Protein AF-A0ABD2YGN9-F1 (afdb_monomer_lite)

pLDDT: mean 70.33, std 17.03, range [35.5, 93.44]

Foldseek 3Di:
DDPVVVCCVQPVVVVVVVLVVPPCPVVLPQQDFADLLLLVLLLLLLLLLLLLLVLLLVLQVVCVVPVPADPVLVVVLVVLVVVLVVDDLVPLVVLSVSSSSNSNSCSNNVVVVLVVVLVVVCVVCCVPPPDDDVLNVVVCVVSVPDSVVVSVLSNLLSLLSVQLSVLSVPDRTLNSSLVSSLVSSLVVVCVVLVVVVPDPCSVVSSVVVNVVSVVSSSLSSVSSVVVVVVPRRSSVSSVVVVVVVVVVVVVSSVSSVVVVVVVVVVVVVD

Secondary structure (DSSP, 8-state):
--HHHHHIIIIIHHHHHHHHTTTHHHHHS--PBPPHHHHHHHHHHHHHHHHHHHHHHHHHHHHHHH---SHHHHHHHHHHHHHHHHS-TT-HHHHHHHHHHHHHHHHHHHHHHHHHHHHHHHHHHHHHH-TT-HHHHHHHHHHSS-HHHHHHHHHHHHHHHHHHHHHHHH-SBHHHHHHHHHHHHHHHHHHHHHTTTT-TTHHHHHHHHHHHHHHHHHHHHHHHHHHHTT---HHHHHHHHHHHHHHHHHHHHHHHHHHHHHHHHHHTT-

Structure (mmCIF, N/CA/C/O backbone):
data_AF-A0ABD2YGN9-F1
#
_entry.id   AF-A0ABD2YGN9-F1
#
loop_
_atom_site.group_PDB
_atom_site.id
_atom_site.type_symbol
_atom_site.label_atom_id
_atom_site.label_alt_id
_atom_site.label_comp_id
_atom_site.label_asym_id
_atom_site.label_entity_id
_atom_site.label_seq_id
_atom_site.pdbx_PDB_ins_code
_atom_site.Cartn_x
_atom_site.Cartn_y
_atom_site.Cartn_z
_atom_site.occupancy
_atom_site.B_iso_or_equiv
_atom_site.auth_seq_id
_atom_site.auth_comp_id
_atom_site.auth_asym_id
_atom_site.auth_atom_id
_atom_site.pdbx_PDB_model_num
ATOM 1 N N . MET A 1 1 ? 6.879 30.193 -15.228 1.00 47.31 1 MET A N 1
ATOM 2 C CA . MET A 1 1 ? 5.692 29.612 -14.555 1.00 47.31 1 MET A CA 1
ATOM 3 C C . MET A 1 1 ? 6.209 28.684 -13.462 1.00 47.31 1 MET A C 1
ATOM 5 O O . MET A 1 1 ? 6.981 27.797 -13.795 1.00 47.31 1 MET A O 1
ATOM 9 N N . SER A 1 2 ? 5.949 28.952 -12.175 1.00 42.47 2 SER A N 1
ATOM 10 C CA . SER A 1 2 ? 6.637 28.222 -11.094 1.00 42.47 2 SER A CA 1
ATOM 11 C C . SER A 1 2 ? 6.280 26.732 -11.123 1.00 42.47 2 SER A C 1
ATOM 13 O O . SER A 1 2 ? 5.112 26.373 -11.280 1.00 42.47 2 SER A O 1
ATOM 15 N N . LEU A 1 3 ? 7.289 25.867 -10.973 1.00 37.06 3 LEU A N 1
ATOM 16 C CA . LEU A 1 3 ? 7.159 24.402 -10.954 1.00 37.06 3 LEU A CA 1
ATOM 17 C C . LEU A 1 3 ? 6.058 23.944 -9.975 1.00 37.06 3 LEU A C 1
ATOM 19 O O . LEU A 1 3 ? 5.298 23.027 -10.266 1.00 37.06 3 LEU A O 1
ATOM 23 N N . VAL A 1 4 ? 5.903 24.675 -8.866 1.00 39.38 4 VAL A N 1
ATOM 24 C CA . VAL A 1 4 ? 4.856 24.506 -7.846 1.00 39.38 4 VAL A CA 1
ATOM 25 C C . VAL A 1 4 ? 3.450 24.781 -8.400 1.00 39.38 4 VAL A C 1
ATOM 27 O O . VAL A 1 4 ? 2.531 23.996 -8.182 1.00 39.38 4 VAL A O 1
ATOM 30 N N . GLY A 1 5 ? 3.269 25.854 -9.177 1.00 39.31 5 GLY A N 1
ATOM 31 C CA . GLY A 1 5 ? 1.989 26.185 -9.815 1.00 39.31 5 GLY A CA 1
ATOM 32 C C . GLY A 1 5 ? 1.611 25.242 -10.964 1.00 39.31 5 GLY A C 1
ATOM 33 O O . GLY A 1 5 ? 0.425 25.105 -11.282 1.00 39.31 5 GLY A O 1
ATOM 34 N N . PHE A 1 6 ? 2.605 24.585 -11.566 1.00 44.16 6 PHE A N 1
ATOM 35 C CA . PHE A 1 6 ? 2.418 23.527 -12.556 1.00 44.16 6 PHE A CA 1
ATOM 36 C C . PHE A 1 6 ? 2.032 22.204 -11.877 1.00 44.16 6 PHE A C 1
ATOM 38 O O . PHE A 1 6 ? 0.978 21.660 -12.195 1.00 44.16 6 PHE A O 1
ATOM 45 N N . LEU A 1 7 ? 2.778 21.762 -10.855 1.00 35.50 7 LEU A N 1
ATOM 46 C CA . LEU A 1 7 ? 2.462 20.589 -10.019 1.00 35.50 7 LEU A CA 1
ATOM 47 C C . LEU A 1 7 ? 1.052 20.668 -9.404 1.00 35.50 7 LEU A C 1
ATOM 49 O O . LEU A 1 7 ? 0.287 19.704 -9.479 1.00 35.50 7 LEU A O 1
ATOM 53 N N . HIS A 1 8 ? 0.661 21.840 -8.892 1.00 38.66 8 HIS A N 1
ATOM 54 C CA . HIS A 1 8 ? -0.668 22.066 -8.318 1.00 38.66 8 HIS A CA 1
ATOM 55 C C . HIS A 1 8 ? -1.803 21.904 -9.350 1.00 38.66 8 HIS A C 1
ATOM 57 O O . HIS A 1 8 ? -2.841 21.303 -9.080 1.00 38.66 8 HIS A O 1
ATOM 63 N N . ARG A 1 9 ? -1.633 22.386 -10.584 1.00 40.44 9 ARG A N 1
ATOM 64 C CA . ARG A 1 9 ? -2.670 22.232 -11.626 1.00 40.44 9 ARG A CA 1
ATOM 65 C C . ARG A 1 9 ? -2.664 20.846 -12.272 1.00 40.44 9 ARG A C 1
ATOM 67 O O . ARG A 1 9 ? -3.719 20.367 -12.705 1.00 40.44 9 ARG A O 1
ATOM 74 N N . LEU A 1 10 ? -1.498 20.203 -12.336 1.00 46.28 10 LEU A N 1
ATOM 75 C CA . LEU A 1 10 ? -1.312 18.937 -13.037 1.00 46.28 10 LEU A CA 1
ATOM 76 C C . LEU A 1 10 ? -1.824 17.741 -12.228 1.00 46.28 10 LEU A C 1
ATOM 78 O O . LEU A 1 10 ? -2.513 16.899 -12.802 1.00 46.28 10 LEU A O 1
ATOM 82 N N . LEU A 1 11 ? -1.541 17.706 -10.922 1.00 42.19 11 LEU A N 1
ATOM 83 C CA . LEU A 1 11 ? -1.822 16.554 -10.057 1.00 42.19 11 LEU A CA 1
ATOM 84 C C . LEU A 1 11 ? -2.977 16.809 -9.085 1.00 42.19 11 LEU A C 1
ATOM 86 O O . LEU A 1 11 ? -3.865 15.970 -8.959 1.00 42.19 11 LEU A O 1
ATOM 90 N N . ILE A 1 12 ? -3.030 17.995 -8.471 1.00 43.22 12 ILE A N 1
ATOM 91 C CA . ILE A 1 12 ? -4.004 18.283 -7.411 1.00 43.22 12 ILE A CA 1
ATOM 92 C C . ILE A 1 12 ? -5.406 18.526 -7.994 1.00 43.22 12 ILE A C 1
ATOM 94 O O . ILE A 1 12 ? -6.366 17.955 -7.508 1.00 43.22 12 ILE A O 1
ATOM 98 N N . ALA A 1 13 ? -5.571 19.272 -9.091 1.00 38.41 13 ALA A N 1
ATOM 99 C CA . ALA A 1 13 ? -6.903 19.578 -9.646 1.00 38.41 13 ALA A CA 1
ATOM 100 C C . ALA A 1 13 ? -7.746 18.373 -10.158 1.00 38.41 13 ALA A C 1
ATOM 102 O O . ALA A 1 13 ? -8.955 18.358 -9.910 1.00 38.41 13 ALA A O 1
ATOM 103 N N . PRO A 1 14 ? -7.195 17.382 -10.893 1.00 38.97 14 PRO A N 1
ATOM 104 C CA . PRO A 1 14 ? -7.948 16.193 -11.297 1.00 38.97 14 PRO A CA 1
ATOM 105 C C . PRO A 1 14 ? -8.140 15.205 -10.140 1.00 38.97 14 PRO A C 1
ATOM 107 O O . PRO A 1 14 ? -9.225 14.639 -10.041 1.00 38.97 14 PRO A O 1
ATOM 110 N N . ALA A 1 15 ? -7.157 15.071 -9.237 1.00 39.75 15 ALA A N 1
ATOM 111 C CA . ALA A 1 15 ? -7.323 14.324 -7.991 1.00 39.75 15 ALA A CA 1
ATOM 112 C C . ALA A 1 15 ? -8.452 14.935 -7.150 1.00 39.75 15 ALA A C 1
ATOM 114 O O . ALA A 1 15 ? -9.369 14.220 -6.779 1.00 39.75 15 ALA A O 1
ATOM 115 N N . ILE A 1 16 ? -8.479 16.265 -6.997 1.00 42.66 16 ILE A N 1
ATOM 116 C CA . ILE A 1 16 ? -9.565 17.027 -6.368 1.00 42.66 16 ILE A CA 1
ATOM 117 C C . ILE A 1 16 ? -10.901 16.824 -7.092 1.00 42.66 16 ILE A C 1
ATOM 119 O O . ILE A 1 16 ? -11.919 16.771 -6.425 1.00 42.66 16 ILE A O 1
ATOM 123 N N . ARG A 1 17 ? -10.966 16.736 -8.430 1.00 43.25 17 ARG A N 1
ATOM 124 C CA . ARG A 1 17 ? -12.242 16.493 -9.144 1.00 43.25 17 ARG A CA 1
ATOM 125 C C . ARG A 1 17 ? -12.760 15.066 -8.979 1.00 43.25 17 ARG A C 1
ATOM 127 O O . ARG A 1 17 ? -13.970 14.899 -8.892 1.00 43.25 17 ARG A O 1
ATOM 134 N N . TYR A 1 18 ? -11.871 14.077 -8.940 1.00 44.03 18 TYR A N 1
ATOM 135 C CA . TYR A 1 18 ? -12.227 12.692 -8.626 1.00 44.03 18 TYR A CA 1
ATOM 136 C C . TYR A 1 18 ? -12.676 12.576 -7.157 1.00 44.03 18 TYR A C 1
ATOM 138 O O . TYR A 1 18 ? -13.722 12.003 -6.880 1.00 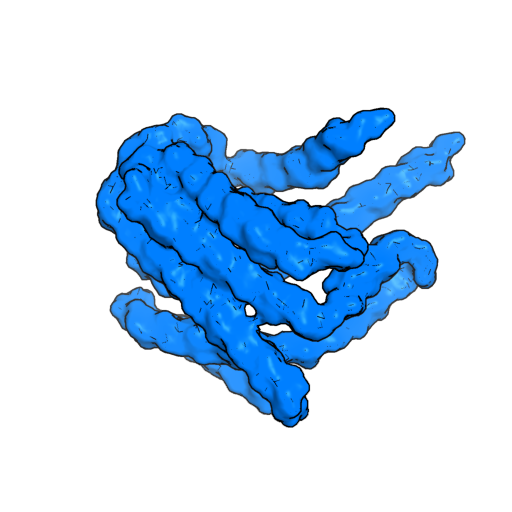44.03 18 TYR A O 1
ATOM 146 N N . PHE A 1 19 ? -11.973 13.256 -6.244 1.00 43.88 19 PHE A N 1
ATOM 147 C CA . PHE A 1 19 ? -12.353 13.422 -4.836 1.00 43.88 19 PHE A CA 1
ATOM 148 C C . PHE A 1 19 ? -13.658 14.197 -4.625 1.00 43.88 19 PHE A C 1
ATOM 150 O O . PHE A 1 19 ? -14.384 13.894 -3.697 1.00 43.88 19 PHE A O 1
ATOM 157 N N . ARG A 1 20 ? -13.969 15.201 -5.456 1.00 42.66 20 ARG A N 1
ATOM 158 C CA . ARG A 1 20 ? -15.150 16.080 -5.319 1.00 42.66 20 ARG A CA 1
ATOM 159 C C . ARG A 1 20 ? -16.462 15.387 -5.671 1.00 42.66 20 ARG A C 1
ATOM 161 O O . ARG A 1 20 ? -17.514 15.854 -5.258 1.00 42.66 20 ARG A O 1
ATOM 168 N N . HIS A 1 21 ? -16.410 14.324 -6.471 1.00 46.75 21 HIS A N 1
ATOM 169 C CA . HIS A 1 21 ? -17.590 13.507 -6.760 1.00 46.75 21 HIS A CA 1
ATOM 170 C C . HIS A 1 21 ? -17.880 12.500 -5.635 1.00 46.75 21 HIS A C 1
ATOM 172 O O . HIS A 1 21 ? -18.975 11.943 -5.565 1.00 46.75 21 HIS A O 1
ATOM 178 N N . LEU A 1 22 ? -16.907 12.287 -4.751 1.00 48.44 22 LEU A N 1
ATOM 179 C CA . LEU A 1 22 ? -17.099 11.634 -3.478 1.00 48.44 22 LEU A CA 1
ATOM 180 C C . LEU A 1 22 ? -17.415 12.693 -2.413 1.00 48.44 22 LEU A C 1
ATOM 182 O O . LEU A 1 22 ? -16.883 13.799 -2.428 1.00 48.44 22 LEU A O 1
ATOM 186 N N . SER A 1 23 ? -18.301 12.353 -1.488 1.00 50.69 23 SER A N 1
ATOM 187 C CA . SER A 1 23 ? -18.785 13.186 -0.381 1.00 50.69 23 SER A CA 1
ATOM 188 C C . SER A 1 23 ? -17.702 13.496 0.678 1.00 50.69 23 SER A C 1
ATOM 190 O O . SER A 1 23 ? -17.982 13.500 1.868 1.00 50.69 23 SER A O 1
ATOM 192 N N . ILE A 1 24 ? -16.445 13.718 0.278 1.00 51.66 24 ILE A N 1
ATOM 193 C CA . ILE A 1 24 ? -15.297 13.774 1.190 1.00 51.66 24 ILE A CA 1
ATOM 194 C C . ILE A 1 24 ? -15.073 15.186 1.756 1.00 51.66 24 ILE A C 1
ATOM 196 O O . ILE A 1 24 ? -14.443 15.309 2.791 1.00 51.66 24 ILE A O 1
ATOM 200 N N . TYR A 1 25 ? -15.565 16.276 1.150 1.00 48.31 25 TYR A N 1
ATOM 201 C CA . TYR A 1 25 ? -15.293 17.624 1.693 1.00 48.31 25 TYR A CA 1
ATOM 202 C C . TYR A 1 25 ? -15.853 17.824 3.108 1.00 48.31 25 TYR A C 1
ATOM 204 O O . TYR A 1 25 ? -15.119 18.313 3.963 1.00 48.31 25 TYR A O 1
ATOM 212 N N . ASP A 1 26 ? -17.086 17.382 3.361 1.00 54.62 26 ASP A N 1
ATOM 213 C CA . ASP A 1 26 ? -17.701 17.471 4.690 1.00 54.62 26 ASP A CA 1
ATOM 214 C C . ASP A 1 26 ? -17.048 16.489 5.685 1.00 54.62 26 ASP A C 1
ATOM 216 O O . ASP A 1 26 ? -16.903 16.812 6.861 1.00 54.62 26 ASP A O 1
ATOM 220 N N . GLU A 1 27 ? -16.549 15.340 5.208 1.00 52.00 27 GLU A N 1
ATOM 221 C CA . GLU A 1 27 ? -15.818 14.336 6.004 1.00 52.00 27 GLU A CA 1
ATOM 222 C C . GLU A 1 27 ? -14.344 14.686 6.276 1.00 52.00 27 GLU A C 1
ATOM 224 O O . GLU A 1 27 ? -13.802 14.305 7.311 1.00 52.00 27 GLU A O 1
ATOM 229 N N . LEU A 1 28 ? -13.680 15.423 5.378 1.00 50.41 28 LEU A N 1
ATOM 230 C CA . LEU A 1 28 ? -12.323 15.969 5.546 1.00 50.41 28 LEU A CA 1
ATOM 231 C C . LEU A 1 28 ? -12.292 17.030 6.641 1.00 50.41 28 LEU A C 1
ATOM 233 O O . LEU A 1 28 ? -11.274 17.180 7.314 1.00 50.41 28 LEU A O 1
ATOM 237 N N . THR A 1 29 ? -13.391 17.767 6.796 1.00 54.59 29 THR A N 1
ATOM 238 C CA . THR A 1 29 ? -13.585 18.752 7.865 1.00 54.59 29 THR A CA 1
ATOM 239 C C . THR A 1 29 ? -14.270 18.169 9.098 1.00 54.59 29 THR A C 1
ATOM 241 O O . THR A 1 29 ? -14.433 18.878 10.091 1.00 54.59 29 THR A O 1
ATOM 244 N N . ASP A 1 30 ? -14.660 16.892 9.062 1.00 62.06 30 ASP A N 1
ATOM 245 C CA . ASP A 1 30 ? -15.235 16.199 10.208 1.00 62.06 30 ASP A CA 1
ATOM 246 C C . ASP A 1 30 ? -14.115 15.700 11.128 1.00 62.06 30 ASP A C 1
ATOM 248 O O . ASP A 1 30 ? -13.592 14.588 11.012 1.00 62.06 30 ASP A O 1
ATOM 252 N N . PHE A 1 31 ? -13.745 16.564 12.069 1.00 66.38 31 PHE A N 1
ATOM 253 C CA . PHE A 1 31 ? -12.793 16.261 13.134 1.00 66.38 31 PHE A CA 1
ATOM 254 C C . PHE A 1 31 ? -13.427 15.483 14.295 1.00 66.38 31 PHE A C 1
ATOM 256 O O . PHE A 1 31 ? -12.831 15.411 15.368 1.00 66.38 31 PHE A O 1
ATOM 263 N N . SER A 1 32 ? -14.622 14.904 14.117 1.00 74.69 32 SER A N 1
ATOM 264 C CA . SER A 1 32 ? -15.275 14.159 15.191 1.00 74.69 32 SER A CA 1
ATOM 265 C C . SER A 1 32 ? -14.390 13.026 15.725 1.00 74.69 32 SER A C 1
ATOM 267 O O . SER A 1 32 ? -13.663 12.373 14.971 1.00 74.69 32 SER A O 1
ATOM 269 N N . PRO A 1 33 ? -14.439 12.747 17.032 1.00 75.25 33 PRO A N 1
ATOM 270 C CA . PRO A 1 33 ? -13.738 11.597 17.579 1.00 75.25 33 PRO A CA 1
ATOM 271 C C . PRO A 1 33 ? -14.247 10.307 16.915 1.00 75.25 33 PRO A C 1
ATOM 273 O O . PRO A 1 33 ? -15.451 10.099 16.732 1.00 75.25 33 PRO A O 1
ATOM 276 N N . LEU A 1 34 ? -13.322 9.436 16.511 1.00 80.06 34 LEU A N 1
ATOM 277 C CA . LEU A 1 34 ? -13.642 8.096 16.035 1.00 80.06 34 LEU A CA 1
ATOM 278 C C . LEU A 1 34 ? -13.957 7.195 17.222 1.00 80.06 34 LEU A C 1
ATOM 280 O O . LEU A 1 34 ? -13.233 7.156 18.210 1.00 80.06 34 LEU A O 1
ATOM 284 N N . THR A 1 35 ? -14.998 6.377 17.083 1.00 84.12 35 THR A N 1
ATOM 285 C CA . THR A 1 35 ? -15.220 5.284 18.031 1.00 84.12 35 THR A CA 1
ATOM 286 C C . THR A 1 35 ? -14.044 4.295 17.979 1.00 84.12 35 THR A C 1
ATOM 288 O O . THR A 1 35 ? -13.594 3.965 16.872 1.00 84.12 35 THR A O 1
ATOM 291 N N . PRO A 1 36 ? -13.618 3.723 19.119 1.00 84.25 36 PRO A N 1
ATOM 292 C CA . PRO A 1 36 ? -12.488 2.788 19.180 1.00 84.25 36 PRO A CA 1
ATOM 293 C C . PRO A 1 36 ? -12.698 1.536 18.312 1.00 84.25 36 PRO A C 1
ATOM 295 O O . PRO A 1 36 ? -11.747 0.934 17.816 1.00 84.25 36 PRO A O 1
ATOM 298 N N . PHE A 1 37 ? -13.957 1.167 18.053 1.00 87.81 37 PHE A N 1
ATOM 299 C CA . PHE A 1 37 ? -14.310 0.095 17.124 1.00 87.81 37 PHE A CA 1
ATOM 300 C C . PHE A 1 37 ? -13.796 0.352 15.697 1.00 87.81 37 PHE A C 1
ATOM 302 O O . PHE A 1 37 ? -13.198 -0.535 15.086 1.00 87.81 37 PHE A O 1
ATOM 309 N N . ILE A 1 38 ? -14.003 1.564 15.173 1.00 87.06 38 ILE A N 1
ATOM 310 C CA . ILE A 1 38 ? -13.605 1.937 13.809 1.00 87.06 38 ILE A CA 1
ATOM 311 C C . ILE A 1 38 ? -12.081 1.993 13.703 1.00 87.06 38 ILE A C 1
ATOM 313 O O . ILE A 1 38 ? -11.519 1.473 12.744 1.00 87.06 38 ILE A O 1
ATOM 317 N N . GLN A 1 39 ? -11.402 2.539 14.714 1.00 88.25 39 GLN A N 1
ATOM 318 C CA . GLN A 1 39 ? -9.938 2.553 14.758 1.00 88.25 39 GLN A CA 1
ATOM 319 C C . GLN A 1 39 ? -9.354 1.144 14.707 1.00 88.25 39 GLN A C 1
ATOM 321 O O . GLN A 1 39 ? -8.435 0.888 13.932 1.00 88.25 39 GLN A O 1
ATOM 326 N N . ASN A 1 40 ? -9.919 0.209 15.478 1.00 89.50 40 ASN A N 1
ATOM 327 C CA . ASN A 1 40 ? -9.448 -1.170 15.461 1.00 89.50 40 ASN A CA 1
ATOM 328 C C . ASN A 1 40 ? -9.683 -1.830 14.091 1.00 89.50 40 ASN A C 1
ATOM 330 O O . ASN A 1 40 ? -8.810 -2.534 13.597 1.00 89.50 40 ASN A O 1
ATOM 334 N N . GLN A 1 41 ? -10.812 -1.552 13.428 1.00 89.88 41 GLN A N 1
ATOM 335 C CA . GLN A 1 41 ? -11.043 -2.011 12.051 1.00 89.88 41 GLN A CA 1
ATOM 336 C C . GLN A 1 41 ? -10.017 -1.428 11.067 1.00 89.88 41 GLN A C 1
ATOM 338 O O . GLN A 1 41 ? -9.444 -2.178 10.279 1.00 89.88 41 GLN A O 1
ATOM 343 N N . LEU A 1 42 ? -9.742 -0.120 11.131 1.00 90.56 42 LEU A N 1
ATOM 344 C CA . LEU A 1 42 ? -8.725 0.543 10.304 1.00 90.56 42 LEU A CA 1
ATOM 345 C C . LEU A 1 42 ? -7.344 -0.085 10.514 1.00 90.56 42 LEU A C 1
ATOM 347 O O . LEU A 1 42 ? -6.676 -0.456 9.549 1.00 90.56 42 LEU A O 1
ATOM 351 N N . ARG A 1 43 ? -6.944 -0.257 11.777 1.00 92.19 43 ARG A N 1
ATOM 352 C CA . ARG A 1 43 ? -5.680 -0.883 12.166 1.00 92.19 43 ARG A CA 1
ATOM 353 C C . ARG A 1 43 ? -5.516 -2.263 11.538 1.00 92.19 43 ARG A C 1
ATOM 355 O O . ARG A 1 43 ? -4.485 -2.538 10.930 1.00 92.19 43 ARG A O 1
ATOM 362 N N . GLU A 1 44 ? -6.528 -3.114 11.664 1.00 92.25 44 GLU A N 1
ATOM 363 C CA . GLU A 1 44 ? -6.516 -4.476 11.124 1.00 92.25 44 GLU A CA 1
ATOM 364 C C . GLU A 1 44 ? -6.406 -4.484 9.587 1.00 92.25 44 GLU A C 1
ATOM 366 O O . GLU A 1 44 ? -5.665 -5.288 9.009 1.00 92.25 44 GLU A O 1
ATOM 371 N N . VAL A 1 45 ? -7.071 -3.545 8.903 1.00 92.12 45 VAL A N 1
ATOM 372 C CA . VAL A 1 45 ? -6.933 -3.364 7.446 1.00 92.12 45 VAL A CA 1
ATOM 373 C C . VAL A 1 45 ? -5.502 -2.983 7.072 1.00 92.12 45 VAL A C 1
ATOM 375 O O . VAL A 1 45 ? -4.909 -3.624 6.201 1.00 92.12 45 VAL A O 1
ATOM 378 N N . TYR A 1 46 ? -4.919 -1.986 7.738 1.00 93.00 46 TYR A N 1
ATOM 379 C CA . TYR A 1 46 ? -3.554 -1.545 7.450 1.00 93.00 46 TYR A CA 1
ATOM 380 C C . TYR A 1 46 ? -2.513 -2.633 7.737 1.00 93.00 46 TYR A C 1
ATOM 382 O O . TYR A 1 46 ? -1.614 -2.849 6.925 1.00 93.00 46 TYR A O 1
ATOM 390 N N . LEU A 1 47 ? -2.654 -3.370 8.843 1.00 93.38 47 LEU A N 1
ATOM 391 C CA . LEU A 1 47 ? -1.770 -4.495 9.168 1.00 93.38 47 LEU A CA 1
ATOM 392 C C . LEU A 1 47 ? -1.874 -5.617 8.131 1.00 93.38 47 LEU A C 1
ATOM 394 O O . LEU A 1 47 ? -0.857 -6.185 7.737 1.00 93.38 47 LEU A O 1
ATOM 398 N N . THR A 1 48 ? -3.083 -5.894 7.637 1.00 93.31 48 THR A N 1
ATOM 399 C CA . THR A 1 48 ? -3.302 -6.865 6.554 1.00 93.31 48 THR A CA 1
ATOM 400 C C . THR A 1 48 ? -2.651 -6.429 5.249 1.00 93.31 48 THR A C 1
ATOM 402 O O . THR A 1 48 ? -2.095 -7.245 4.522 1.00 93.31 48 THR A O 1
ATOM 405 N N . LEU A 1 49 ? -2.712 -5.143 4.922 1.00 91.44 49 LEU A N 1
ATOM 406 C CA . LEU A 1 49 ? -2.091 -4.617 3.709 1.00 91.44 49 LEU A CA 1
ATOM 407 C C . LEU A 1 49 ? -0.568 -4.609 3.807 1.00 91.44 49 LEU A C 1
ATOM 409 O O . LEU A 1 49 ? 0.108 -4.979 2.849 1.00 91.44 49 LEU A O 1
ATOM 413 N N . SER A 1 50 ? -0.031 -4.247 4.973 1.00 93.06 50 SER A N 1
ATOM 414 C CA . SER A 1 50 ? 1.403 -4.314 5.250 1.00 93.06 50 SER A CA 1
ATOM 415 C C . SER A 1 50 ? 1.921 -5.753 5.130 1.00 93.06 50 SER A C 1
ATOM 417 O O . SER A 1 50 ? 2.898 -6.000 4.420 1.00 93.06 50 SER A O 1
ATOM 419 N N . SER A 1 51 ? 1.217 -6.731 5.717 1.00 92.81 51 SER A N 1
ATOM 420 C CA . SER A 1 51 ? 1.587 -8.146 5.598 1.00 92.81 51 SER A CA 1
ATOM 421 C C . SER A 1 51 ? 1.434 -8.682 4.172 1.00 92.81 51 SER A C 1
ATOM 423 O O . SER A 1 51 ? 2.312 -9.405 3.704 1.00 92.81 51 SER A O 1
ATOM 425 N N . ALA A 1 52 ? 0.397 -8.269 3.435 1.00 91.56 52 ALA A N 1
ATOM 426 C CA . ALA A 1 52 ? 0.227 -8.631 2.028 1.00 91.56 52 ALA A CA 1
ATOM 427 C C . ALA A 1 52 ? 1.394 -8.126 1.165 1.00 91.56 52 ALA A C 1
ATOM 429 O O . ALA A 1 52 ? 1.909 -8.873 0.334 1.00 91.56 52 ALA A O 1
ATOM 430 N N . LEU A 1 53 ? 1.831 -6.880 1.370 1.00 90.31 53 LEU A N 1
ATOM 431 C CA . LEU A 1 53 ? 2.968 -6.305 0.649 1.00 90.31 53 LEU A CA 1
ATOM 432 C C . LEU A 1 53 ? 4.293 -6.967 1.027 1.00 90.31 53 LEU A C 1
ATOM 434 O O . LEU A 1 53 ? 5.109 -7.213 0.143 1.00 90.31 53 LEU A O 1
ATOM 438 N N . ALA A 1 54 ? 4.486 -7.333 2.296 1.00 91.25 54 ALA A N 1
ATOM 439 C CA . ALA A 1 54 ? 5.641 -8.125 2.712 1.00 91.25 54 ALA A CA 1
ATOM 440 C C . ALA A 1 54 ? 5.644 -9.508 2.035 1.00 91.25 54 ALA A C 1
ATOM 442 O O . ALA A 1 54 ? 6.654 -9.919 1.465 1.00 91.25 54 ALA A O 1
ATOM 443 N N . CYS A 1 55 ? 4.501 -10.203 2.009 1.00 91.75 55 CYS A N 1
ATOM 444 C CA . CYS A 1 55 ? 4.346 -11.462 1.277 1.00 91.75 55 CYS A CA 1
ATOM 445 C C . CYS A 1 55 ? 4.600 -11.295 -0.229 1.00 91.75 55 CYS A C 1
ATOM 447 O O . CYS A 1 55 ? 5.225 -12.162 -0.839 1.00 91.75 55 CYS A O 1
ATOM 449 N N . MET A 1 56 ? 4.148 -10.193 -0.831 1.00 88.44 56 MET A N 1
ATOM 450 C CA . MET A 1 56 ? 4.405 -9.877 -2.238 1.00 88.44 56 MET A CA 1
ATOM 451 C C . MET A 1 56 ? 5.896 -9.646 -2.508 1.00 88.44 56 MET A C 1
ATOM 453 O O . MET A 1 56 ? 6.427 -10.225 -3.455 1.00 88.44 56 MET A O 1
ATOM 457 N N . ALA A 1 57 ? 6.576 -8.861 -1.666 1.00 86.38 57 ALA A N 1
ATOM 458 C CA . ALA A 1 57 ? 8.013 -8.616 -1.768 1.00 86.38 57 ALA A CA 1
ATOM 459 C C . ALA A 1 57 ? 8.807 -9.925 -1.671 1.00 86.38 57 ALA A C 1
ATOM 461 O O . ALA A 1 57 ? 9.634 -10.211 -2.533 1.00 86.38 57 ALA A O 1
ATOM 462 N N . LEU A 1 58 ? 8.470 -10.778 -0.696 1.00 90.56 58 LEU A N 1
ATOM 463 C CA . LEU A 1 58 ? 9.057 -12.112 -0.565 1.00 90.56 58 LEU A CA 1
ATOM 464 C C . LEU A 1 58 ? 8.825 -12.962 -1.819 1.00 90.56 58 LEU A C 1
ATOM 466 O O . LEU A 1 58 ? 9.762 -13.557 -2.339 1.00 90.56 58 LEU A O 1
ATOM 470 N N . GLY A 1 59 ? 7.596 -13.009 -2.341 1.00 89.31 59 GLY A N 1
ATOM 471 C CA . GLY A 1 59 ? 7.292 -13.757 -3.564 1.00 89.31 59 GLY A CA 1
ATOM 472 C C . GLY A 1 59 ? 8.118 -13.285 -4.763 1.00 89.31 59 GLY A C 1
ATOM 473 O O . GLY A 1 59 ? 8.619 -14.104 -5.533 1.00 89.31 59 GLY A O 1
ATOM 474 N N . TYR A 1 60 ? 8.298 -11.974 -4.894 1.00 84.81 60 TYR A N 1
ATOM 475 C CA . TYR A 1 60 ? 9.081 -11.369 -5.962 1.00 84.81 60 TYR A CA 1
ATOM 476 C C . TYR A 1 60 ? 10.585 -11.678 -5.847 1.00 84.81 60 TYR A C 1
ATOM 478 O O . TYR A 1 60 ? 11.180 -12.152 -6.815 1.00 84.81 60 TYR A O 1
ATOM 486 N N . GLU A 1 61 ? 11.181 -11.515 -4.662 1.00 83.94 61 GLU A N 1
ATOM 487 C CA . GLU A 1 61 ? 12.600 -11.823 -4.399 1.00 83.94 61 GLU A CA 1
ATOM 488 C C . GLU A 1 61 ? 12.941 -13.299 -4.638 1.00 83.94 61 GLU A C 1
ATOM 490 O O . GLU A 1 61 ? 13.968 -13.631 -5.240 1.00 83.94 61 GLU A O 1
ATOM 495 N N . LEU A 1 62 ? 12.055 -14.208 -4.217 1.00 87.56 62 LEU A N 1
ATOM 496 C CA . LEU A 1 62 ? 12.230 -15.645 -4.446 1.00 87.56 62 LEU A CA 1
ATOM 497 C C . LEU A 1 62 ? 12.181 -15.978 -5.940 1.00 87.56 62 LEU A C 1
ATOM 499 O O . LEU A 1 62 ? 12.944 -16.819 -6.420 1.00 87.56 62 LEU A O 1
ATOM 503 N N . ASN A 1 63 ? 11.308 -15.306 -6.693 1.00 82.88 63 ASN A N 1
ATOM 504 C CA . ASN A 1 63 ? 11.256 -15.482 -8.136 1.00 82.88 63 ASN A CA 1
ATOM 505 C C . ASN A 1 63 ? 12.510 -14.932 -8.837 1.00 82.88 63 ASN A C 1
ATOM 507 O O . ASN A 1 63 ? 12.975 -15.548 -9.794 1.00 82.88 63 ASN A O 1
ATOM 511 N N . LEU A 1 64 ? 13.091 -13.826 -8.359 1.00 75.94 64 LEU A N 1
ATOM 512 C CA . LEU A 1 64 ? 14.356 -13.306 -8.896 1.00 75.94 64 LEU A CA 1
ATOM 513 C C . LEU A 1 64 ? 15.502 -14.316 -8.746 1.00 75.94 64 LEU A C 1
ATOM 515 O O . LEU A 1 64 ? 16.279 -14.501 -9.684 1.00 75.94 64 LEU A O 1
ATOM 519 N N . HIS A 1 65 ? 15.577 -14.996 -7.598 1.00 80.25 65 HIS A N 1
ATOM 520 C CA . HIS A 1 65 ? 16.634 -15.967 -7.313 1.00 80.25 65 HIS A CA 1
ATOM 521 C C . HIS A 1 65 ? 16.463 -17.281 -8.077 1.00 80.25 65 HIS A C 1
ATOM 523 O O . HIS A 1 65 ? 17.429 -17.795 -8.639 1.00 80.25 65 HIS A O 1
ATOM 529 N N . TRP A 1 66 ? 15.246 -17.832 -8.113 1.00 78.81 66 TRP A N 1
ATOM 530 C CA . TRP A 1 66 ? 15.026 -19.163 -8.685 1.00 78.81 66 TRP A CA 1
ATOM 531 C C . TRP A 1 66 ? 14.493 -19.171 -10.117 1.00 78.81 66 TRP A C 1
ATOM 533 O O . TRP A 1 66 ? 14.546 -20.216 -10.757 1.00 78.81 66 TRP A O 1
ATOM 543 N N . LYS A 1 67 ? 13.998 -18.043 -10.645 1.00 73.38 67 LYS A N 1
ATOM 544 C CA . LYS A 1 67 ? 13.439 -17.918 -12.009 1.00 73.38 67 LYS A CA 1
ATOM 545 C C . LYS A 1 67 ? 12.408 -19.006 -12.361 1.00 73.38 67 LYS A C 1
ATOM 547 O O . LYS A 1 67 ? 12.311 -19.440 -13.504 1.00 73.38 67 LYS A O 1
ATOM 552 N N . ILE A 1 68 ? 11.641 -19.456 -11.367 1.00 72.94 68 ILE A N 1
ATOM 553 C CA . ILE A 1 68 ? 10.610 -20.505 -11.503 1.00 72.94 68 ILE A CA 1
ATOM 554 C C . ILE A 1 68 ? 9.257 -19.913 -11.952 1.00 72.94 68 ILE A C 1
ATOM 556 O O . ILE A 1 68 ? 8.361 -20.644 -12.374 1.00 72.94 68 ILE A O 1
ATOM 560 N N . GLY A 1 69 ? 9.081 -18.592 -11.854 1.00 68.00 69 GLY A N 1
ATOM 561 C CA . GLY A 1 69 ? 7.866 -17.883 -12.246 1.00 68.00 69 GLY A CA 1
ATOM 562 C C . GLY A 1 69 ? 7.530 -18.101 -13.716 1.00 68.00 69 GLY A C 1
ATOM 563 O O . GLY A 1 69 ? 8.359 -17.908 -14.600 1.00 68.00 69 GLY A O 1
ATOM 564 N N . GLY A 1 70 ? 6.290 -18.510 -13.974 1.00 72.06 70 GLY A N 1
ATOM 565 C CA . GLY A 1 70 ? 5.831 -18.881 -15.307 1.00 72.06 70 GLY A CA 1
ATOM 566 C C . GLY A 1 70 ? 4.313 -19.008 -15.371 1.00 72.06 70 GLY A C 1
ATOM 567 O O . GLY A 1 70 ? 3.594 -18.623 -14.453 1.00 72.06 70 GLY A O 1
ATOM 568 N N . PHE A 1 71 ? 3.795 -19.579 -16.455 1.00 75.88 71 PHE A N 1
ATOM 569 C CA . PHE A 1 71 ? 2.349 -19.694 -16.674 1.00 75.88 71 PHE A CA 1
ATOM 570 C C . PHE A 1 71 ? 1.605 -20.391 -15.516 1.00 75.88 71 PHE A C 1
ATOM 572 O O . PHE A 1 71 ? 0.536 -19.948 -15.099 1.00 75.88 71 PHE A O 1
ATOM 579 N N . MET A 1 72 ? 2.205 -21.432 -14.927 1.00 78.94 72 MET A N 1
ATOM 580 C CA . MET A 1 72 ? 1.600 -22.178 -13.817 1.00 78.94 72 MET A CA 1
ATOM 581 C C . MET A 1 72 ? 1.338 -21.311 -12.581 1.00 78.94 72 MET A C 1
ATOM 583 O O . MET A 1 72 ? 0.310 -21.473 -11.925 1.00 78.94 72 MET A O 1
ATOM 587 N N . SER A 1 73 ? 2.220 -20.359 -12.262 1.00 81.88 73 SER A N 1
ATOM 588 C CA . SER A 1 73 ? 2.004 -19.481 -11.109 1.00 81.88 73 SER A CA 1
ATOM 589 C C . SER A 1 73 ? 0.846 -18.503 -11.344 1.00 81.88 73 SER A C 1
ATOM 591 O O . SER A 1 73 ? 0.130 -18.183 -10.395 1.00 81.88 73 SER A O 1
ATOM 593 N N . VAL A 1 74 ? 0.593 -18.113 -12.601 1.00 76.62 74 VAL A N 1
ATOM 594 C CA . VAL A 1 74 ? -0.567 -17.287 -12.984 1.00 76.62 74 VAL A CA 1
ATOM 595 C C . VAL A 1 74 ? -1.869 -18.069 -12.818 1.00 76.62 74 VAL A C 1
ATOM 597 O O . VAL A 1 74 ? -2.815 -17.550 -12.230 1.00 76.62 74 VAL A O 1
ATOM 600 N N . VAL A 1 75 ? -1.914 -19.333 -13.253 1.00 81.31 75 VAL A N 1
ATOM 601 C CA . VAL A 1 75 ? -3.094 -20.201 -13.062 1.00 81.31 75 VAL A CA 1
ATOM 602 C C . VAL A 1 75 ? -3.425 -20.351 -11.575 1.00 81.31 75 VAL A C 1
ATOM 604 O O . VAL A 1 75 ? -4.581 -20.206 -11.175 1.00 81.31 75 VAL A O 1
ATOM 607 N N . VAL A 1 76 ? -2.405 -20.561 -10.736 1.00 83.38 76 VAL A N 1
ATOM 608 C CA . VAL A 1 76 ? -2.574 -20.638 -9.277 1.00 83.38 76 VAL A CA 1
ATOM 609 C C . VAL A 1 76 ? -3.079 -19.309 -8.701 1.00 83.38 76 VAL A C 1
ATOM 611 O O . VAL A 1 76 ? -3.979 -19.316 -7.863 1.00 83.38 76 VAL A O 1
ATOM 614 N N . PHE A 1 77 ? -2.558 -18.167 -9.158 1.00 81.06 77 PHE A N 1
ATOM 615 C CA . PHE A 1 77 ? -3.032 -16.848 -8.726 1.00 81.06 77 PHE A CA 1
ATOM 616 C C . PHE A 1 77 ? -4.506 -16.598 -9.091 1.00 81.06 77 PHE A C 1
ATOM 618 O O . PHE A 1 77 ? -5.278 -16.128 -8.249 1.00 81.06 77 PHE A O 1
ATOM 625 N N . VAL A 1 78 ? -4.916 -16.960 -10.311 1.00 79.50 78 VAL A N 1
ATOM 626 C CA . VAL A 1 78 ? -6.311 -16.842 -10.769 1.00 79.50 78 VAL A CA 1
ATOM 627 C C . VAL A 1 78 ? -7.229 -17.748 -9.948 1.00 79.50 78 VAL A C 1
ATOM 629 O O . VAL A 1 78 ? -8.264 -17.290 -9.465 1.00 79.50 78 VAL A O 1
ATOM 632 N N . GLY A 1 79 ? -6.830 -19.002 -9.706 1.00 81.12 79 GLY A N 1
ATOM 633 C CA . GLY A 1 79 ? -7.593 -19.931 -8.866 1.00 81.12 79 GLY A CA 1
ATOM 634 C C . GLY A 1 79 ? -7.749 -19.442 -7.420 1.00 81.12 79 GLY A C 1
ATOM 635 O O . GLY A 1 79 ? -8.828 -19.554 -6.830 1.00 81.12 79 GLY A O 1
ATOM 636 N N . MET A 1 80 ? -6.704 -18.827 -6.858 1.00 77.88 80 MET A N 1
ATOM 637 C CA . MET A 1 80 ? -6.747 -18.269 -5.503 1.00 77.88 80 MET A CA 1
ATOM 638 C C . MET A 1 80 ? -7.633 -17.022 -5.418 1.00 77.88 80 MET A C 1
ATOM 640 O O . MET A 1 80 ? -8.429 -16.885 -4.488 1.00 77.88 80 MET A O 1
ATOM 644 N N . SER A 1 81 ? -7.555 -16.153 -6.427 1.00 77.69 81 SER A N 1
ATOM 645 C CA . SER A 1 81 ? -8.420 -14.976 -6.554 1.00 77.69 81 SER A CA 1
ATOM 646 C C . SER A 1 81 ? -9.893 -15.375 -6.690 1.00 77.69 81 SER A C 1
ATOM 648 O O . SER A 1 81 ? -10.750 -14.807 -6.017 1.00 77.69 81 SER A O 1
ATOM 650 N N . ALA A 1 82 ? -10.198 -16.412 -7.480 1.00 79.88 82 ALA A N 1
ATOM 651 C CA . ALA A 1 82 ? -11.553 -16.954 -7.595 1.00 79.88 82 ALA A CA 1
ATOM 652 C C . ALA A 1 82 ? -12.065 -17.514 -6.254 1.00 79.88 82 ALA A C 1
ATOM 654 O O . ALA A 1 82 ? -13.199 -17.251 -5.853 1.00 79.88 82 ALA A O 1
ATOM 655 N N . SER A 1 83 ? -11.205 -18.218 -5.511 1.00 79.25 83 SER A N 1
ATOM 656 C CA . SER A 1 83 ? -11.532 -18.793 -4.196 1.00 79.25 83 SER A CA 1
ATOM 657 C C . SER A 1 83 ? -11.895 -17.737 -3.139 1.00 79.25 83 SER A C 1
ATOM 659 O O . SER A 1 83 ? -12.656 -18.019 -2.207 1.00 79.25 83 SER A O 1
ATOM 661 N N . PHE A 1 84 ? -11.403 -16.503 -3.286 1.00 78.69 84 PHE A N 1
ATOM 662 C CA . PHE A 1 84 ? -11.774 -15.390 -2.412 1.00 78.69 84 PHE A CA 1
ATOM 663 C C . PHE A 1 84 ? -13.265 -15.036 -2.530 1.00 78.69 84 PHE A C 1
ATOM 665 O O . PHE A 1 84 ? -13.928 -14.850 -1.506 1.00 78.69 84 PHE A O 1
ATOM 672 N N . PHE A 1 85 ? -13.817 -15.014 -3.751 1.00 75.44 85 PHE A N 1
ATOM 673 C CA . PHE A 1 85 ? -15.233 -14.699 -3.992 1.00 75.44 85 PHE A CA 1
ATOM 674 C C . PHE A 1 85 ? -16.175 -15.738 -3.382 1.00 75.44 85 PHE A C 1
ATOM 676 O O . PHE A 1 85 ? -17.219 -15.382 -2.838 1.00 75.44 85 PHE A O 1
ATOM 683 N N . PHE A 1 86 ? -15.778 -17.011 -3.399 1.00 79.81 86 PHE A N 1
ATOM 684 C CA . PHE A 1 86 ? -16.547 -18.093 -2.781 1.00 79.81 86 PHE A CA 1
ATOM 685 C C . PHE A 1 86 ? -16.449 -18.116 -1.253 1.00 79.81 86 PHE A C 1
ATOM 687 O O . PHE A 1 86 ? -17.237 -18.791 -0.589 1.00 79.81 86 PHE A O 1
ATOM 694 N N . THR A 1 87 ? -15.496 -17.392 -0.661 1.00 82.25 87 THR A N 1
ATOM 695 C CA . THR A 1 87 ? -15.319 -17.393 0.789 1.00 82.25 87 THR A CA 1
ATOM 696 C C . THR A 1 87 ? -16.274 -16.388 1.438 1.00 82.25 87 THR A C 1
ATOM 698 O O . THR A 1 87 ? -16.145 -15.183 1.207 1.00 82.25 87 THR A O 1
ATOM 701 N N . PRO A 1 88 ? -17.204 -16.826 2.304 1.00 81.56 88 PRO A N 1
ATOM 702 C CA . PRO A 1 88 ? -18.178 -15.932 2.921 1.00 81.56 88 PRO A CA 1
ATOM 703 C C . PRO A 1 88 ? -17.547 -14.914 3.888 1.00 81.56 88 PRO A C 1
ATOM 705 O O . PRO A 1 88 ? -16.508 -15.175 4.498 1.00 81.56 88 PRO A O 1
ATOM 708 N N . ARG A 1 89 ? -18.205 -13.755 4.061 1.00 75.88 89 ARG A N 1
ATOM 709 C CA . ARG A 1 89 ? -17.691 -12.574 4.796 1.00 75.88 89 ARG A CA 1
ATOM 710 C C . ARG A 1 89 ? -17.371 -12.820 6.275 1.00 75.88 89 ARG A C 1
ATOM 712 O O . ARG A 1 89 ? -16.459 -12.191 6.804 1.00 75.88 89 ARG A O 1
ATOM 719 N N . TRP A 1 90 ? -18.073 -13.743 6.933 1.00 75.12 90 TRP A N 1
ATOM 720 C CA . TRP A 1 90 ? -17.862 -14.052 8.354 1.00 75.12 90 TRP A CA 1
ATOM 721 C C . TRP A 1 90 ? -16.607 -14.900 8.616 1.00 75.12 90 TRP A C 1
ATOM 723 O O . TRP A 1 90 ? -16.091 -14.903 9.730 1.00 75.12 90 TRP A O 1
ATOM 733 N N . ARG A 1 91 ? -16.061 -15.598 7.606 1.00 83.75 91 ARG A N 1
ATOM 734 C CA . ARG A 1 91 ? -14.816 -16.381 7.740 1.00 83.75 91 ARG A CA 1
ATOM 735 C C . ARG A 1 91 ? -13.586 -15.504 7.497 1.00 83.75 91 ARG A C 1
ATOM 737 O O . ARG A 1 91 ? -12.815 -15.740 6.566 1.00 83.75 91 ARG A O 1
ATOM 744 N N . GLN A 1 92 ? -13.407 -14.501 8.354 1.00 79.69 92 GLN A N 1
ATOM 745 C CA . GLN A 1 92 ? -12.370 -13.472 8.213 1.00 79.69 92 GLN A CA 1
ATOM 746 C C . GLN A 1 92 ? -10.952 -14.065 8.149 1.00 79.69 92 GLN A C 1
ATOM 748 O O . GLN A 1 92 ? -10.213 -13.758 7.217 1.00 79.69 92 GLN A O 1
ATOM 753 N N . GLY A 1 93 ? -10.609 -15.010 9.034 1.00 84.44 93 GLY A N 1
ATOM 754 C CA . GLY A 1 93 ? -9.287 -15.654 9.024 1.00 84.44 93 GLY A CA 1
ATOM 755 C C . GLY A 1 93 ? -8.974 -16.420 7.731 1.00 84.44 93 GLY A C 1
ATOM 756 O O . GLY A 1 93 ? -7.852 -16.373 7.236 1.00 84.44 93 GLY A O 1
ATOM 757 N N . ARG A 1 94 ? -9.973 -17.066 7.106 1.00 85.69 94 ARG A N 1
ATOM 758 C CA . ARG A 1 94 ? -9.762 -17.731 5.805 1.00 85.69 94 ARG A CA 1
ATOM 759 C C . ARG A 1 94 ? -9.506 -16.721 4.693 1.00 85.69 94 ARG A C 1
ATOM 761 O O . ARG A 1 94 ? -8.623 -16.948 3.877 1.00 85.69 94 ARG A O 1
ATOM 768 N N . ARG A 1 95 ? -10.249 -15.610 4.674 1.00 85.81 95 ARG A N 1
ATOM 769 C CA . ARG A 1 95 ? -10.044 -14.526 3.701 1.00 85.81 95 ARG A CA 1
ATOM 770 C C . ARG A 1 95 ? -8.655 -13.910 3.832 1.00 85.81 95 ARG A C 1
ATOM 772 O O . ARG A 1 95 ? -8.010 -13.697 2.813 1.00 85.81 95 ARG A O 1
ATOM 779 N N . PHE A 1 96 ? -8.185 -13.711 5.063 1.00 88.56 96 PHE A N 1
ATOM 780 C CA . PHE A 1 96 ? -6.825 -13.255 5.340 1.00 88.56 96 PHE A CA 1
ATOM 781 C C . PHE A 1 96 ? -5.772 -14.211 4.758 1.00 88.56 96 PHE A C 1
ATOM 783 O O . PHE A 1 96 ? -4.933 -13.787 3.968 1.00 88.56 96 PHE A O 1
ATOM 790 N N . CYS A 1 97 ? -5.852 -15.515 5.051 1.00 88.81 97 CYS A N 1
ATOM 791 C CA . CYS A 1 97 ? -4.897 -16.489 4.506 1.00 88.81 97 CYS A CA 1
ATOM 792 C C . CYS A 1 97 ? -4.932 -16.553 2.972 1.00 88.81 97 CYS A C 1
ATOM 794 O O . CYS A 1 97 ? -3.883 -16.603 2.331 1.00 88.81 97 CYS A O 1
ATOM 796 N N . ILE A 1 98 ? -6.130 -16.529 2.375 1.00 87.75 98 ILE A N 1
ATOM 797 C CA . ILE A 1 98 ? -6.295 -16.516 0.916 1.00 87.75 98 ILE A CA 1
ATOM 798 C C . ILE A 1 98 ? -5.644 -15.265 0.317 1.00 87.75 98 ILE A C 1
ATOM 800 O O . ILE A 1 98 ? -4.945 -15.379 -0.688 1.00 87.75 98 ILE A O 1
ATOM 804 N N . LEU A 1 99 ? -5.814 -14.102 0.953 1.00 88.69 99 LEU A N 1
ATOM 805 C CA . LEU A 1 99 ? -5.197 -12.847 0.529 1.00 88.69 99 LEU A CA 1
ATOM 806 C C . LEU A 1 99 ? -3.666 -12.903 0.608 1.00 88.69 99 LEU A C 1
ATOM 808 O O . LEU A 1 99 ? -3.016 -12.507 -0.352 1.00 88.69 99 LEU A O 1
ATOM 812 N N . MET A 1 100 ? -3.085 -13.437 1.688 1.00 92.31 100 MET A N 1
ATOM 813 C CA . MET A 1 100 ? -1.624 -13.575 1.814 1.00 92.31 100 MET A CA 1
ATOM 814 C C . MET A 1 100 ? -1.040 -14.475 0.725 1.00 92.31 100 MET A C 1
ATOM 816 O O . MET A 1 100 ? -0.050 -14.128 0.082 1.00 92.31 100 MET A O 1
ATOM 820 N N . ILE A 1 101 ? -1.683 -15.620 0.474 1.00 90.12 101 ILE A N 1
ATOM 821 C CA . ILE A 1 101 ? -1.259 -16.546 -0.581 1.00 90.12 101 ILE A CA 1
ATOM 822 C C . ILE A 1 101 ? -1.408 -15.881 -1.953 1.00 90.12 101 ILE A C 1
ATOM 824 O O . ILE A 1 101 ? -0.496 -15.970 -2.772 1.00 90.12 101 ILE A O 1
ATOM 828 N N . ALA A 1 102 ? -2.520 -15.188 -2.210 1.00 86.88 102 ALA A N 1
ATOM 829 C CA . ALA A 1 102 ? -2.728 -14.467 -3.462 1.00 86.88 102 ALA A CA 1
ATOM 830 C C . ALA A 1 102 ? -1.679 -13.360 -3.660 1.00 86.88 102 ALA A C 1
ATOM 832 O O . ALA A 1 102 ? -1.114 -13.261 -4.745 1.00 86.88 102 ALA A O 1
ATOM 833 N N . ALA A 1 103 ? -1.359 -12.588 -2.619 1.00 88.31 103 ALA A N 1
ATOM 834 C CA . ALA A 1 103 ? -0.349 -11.532 -2.663 1.00 88.31 103 ALA A CA 1
ATOM 835 C C . ALA A 1 103 ? 1.060 -12.086 -2.915 1.00 88.31 103 ALA A C 1
ATOM 837 O O . ALA A 1 103 ? 1.771 -11.588 -3.788 1.00 88.31 103 ALA A O 1
ATOM 838 N N . PHE A 1 104 ? 1.434 -13.171 -2.231 1.00 89.94 104 PHE A N 1
ATOM 839 C CA . PHE A 1 104 ? 2.689 -13.880 -2.482 1.00 89.94 104 PHE A CA 1
ATOM 840 C C . PHE A 1 104 ? 2.780 -14.374 -3.930 1.00 89.94 104 PHE A C 1
ATOM 842 O O . PHE A 1 104 ? 3.787 -14.173 -4.608 1.00 89.94 104 PHE A O 1
ATOM 849 N N . ARG A 1 105 ? 1.709 -15.001 -4.438 1.00 86.75 105 ARG A N 1
ATOM 850 C CA . ARG A 1 105 ? 1.659 -15.505 -5.818 1.00 86.75 105 ARG A CA 1
ATOM 851 C C . ARG A 1 105 ? 1.680 -14.381 -6.846 1.00 86.75 105 ARG A C 1
ATOM 853 O O . ARG A 1 105 ? 2.317 -14.550 -7.882 1.00 86.75 105 ARG A O 1
ATOM 860 N N . LEU A 1 106 ? 1.049 -13.246 -6.554 1.00 82.38 106 LEU A N 1
ATOM 861 C CA . LEU A 1 106 ? 1.112 -12.054 -7.392 1.00 82.38 106 LEU A CA 1
ATOM 862 C C . LEU A 1 106 ? 2.548 -11.526 -7.485 1.00 82.38 106 LEU A C 1
ATOM 864 O O . LEU A 1 106 ? 3.031 -11.319 -8.594 1.00 82.38 106 LEU A O 1
ATOM 868 N N . GLY A 1 107 ? 3.256 -11.422 -6.354 1.00 83.25 107 GLY A N 1
ATOM 869 C CA . GLY A 1 107 ? 4.677 -11.055 -6.318 1.00 83.25 107 GLY A CA 1
ATOM 870 C C . GLY A 1 107 ? 5.557 -12.023 -7.111 1.00 83.25 107 GLY A C 1
ATOM 871 O O . GLY A 1 107 ? 6.369 -11.608 -7.935 1.00 83.25 107 GLY A O 1
ATOM 872 N N . PHE A 1 108 ? 5.320 -13.327 -6.957 1.00 85.56 108 PHE A N 1
ATOM 873 C CA . PHE A 1 108 ? 6.044 -14.370 -7.687 1.00 85.56 108 PHE A CA 1
ATOM 874 C C . PHE A 1 108 ? 5.823 -14.310 -9.211 1.00 85.56 108 PHE A C 1
ATOM 876 O O . PHE A 1 108 ? 6.736 -14.590 -9.983 1.00 85.56 108 PHE A O 1
ATOM 883 N N . CYS A 1 109 ? 4.626 -13.919 -9.667 1.00 80.75 109 CYS A N 1
ATOM 884 C CA . CYS A 1 109 ? 4.307 -13.751 -11.093 1.00 80.75 109 CYS A CA 1
ATOM 885 C C . CYS A 1 109 ? 4.676 -12.371 -11.648 1.00 80.75 109 CYS A C 1
ATOM 887 O O . CYS A 1 109 ? 4.555 -12.152 -12.856 1.00 80.75 109 CYS A O 1
ATOM 889 N N . MET A 1 110 ? 5.080 -11.433 -10.788 1.00 74.69 110 MET A N 1
ATOM 890 C CA . MET A 1 110 ? 5.140 -10.014 -11.127 1.00 74.69 110 MET A CA 1
ATOM 891 C C . MET A 1 110 ? 6.085 -9.735 -12.297 1.00 74.69 110 MET A C 1
ATOM 893 O O . MET A 1 110 ? 5.755 -8.915 -13.143 1.00 74.69 110 MET A O 1
ATOM 897 N N . TYR A 1 111 ? 7.193 -10.476 -12.420 1.00 70.50 111 TYR A N 1
ATOM 898 C CA . TYR A 1 111 ? 8.109 -10.374 -13.564 1.00 70.50 111 TYR A CA 1
ATOM 899 C C . TYR A 1 111 ? 7.407 -10.618 -14.912 1.00 70.50 111 TYR A C 1
ATOM 901 O O . TYR A 1 111 ? 7.559 -9.832 -15.845 1.00 70.50 111 TYR A O 1
ATOM 909 N N . LEU A 1 112 ? 6.585 -11.669 -15.006 1.00 68.62 112 LEU A N 1
ATOM 910 C CA . LEU A 1 112 ? 5.861 -12.014 -16.232 1.00 68.62 112 LEU A CA 1
ATOM 911 C C . LEU A 1 112 ? 4.721 -11.029 -16.507 1.00 68.62 112 LEU A C 1
ATOM 913 O O . LEU A 1 112 ? 4.520 -10.630 -17.650 1.00 68.62 112 LEU A O 1
ATOM 917 N N . VAL A 1 113 ? 4.007 -10.596 -15.462 1.00 66.69 113 VAL A N 1
ATOM 918 C CA . VAL A 1 113 ? 2.946 -9.581 -15.579 1.00 66.69 113 VAL A CA 1
ATOM 919 C C . VAL A 1 113 ? 3.522 -8.248 -16.049 1.00 66.69 113 VAL A C 1
ATOM 921 O O . VAL A 1 113 ? 2.961 -7.630 -16.947 1.00 66.69 113 VAL A O 1
ATOM 924 N N . ILE A 1 114 ? 4.653 -7.821 -15.486 1.00 66.81 114 ILE A N 1
ATOM 925 C CA . ILE A 1 114 ? 5.342 -6.592 -15.883 1.00 66.81 114 ILE A CA 1
ATOM 926 C C . ILE A 1 114 ? 5.848 -6.711 -17.317 1.00 66.81 114 ILE A C 1
ATOM 928 O O . ILE A 1 114 ? 5.563 -5.825 -18.110 1.00 66.81 114 ILE A O 1
ATOM 932 N N . SER A 1 115 ? 6.516 -7.811 -17.680 1.00 63.28 115 SER A N 1
ATOM 933 C CA . SER A 1 115 ? 7.006 -8.035 -19.047 1.00 63.28 115 SER A CA 1
ATOM 934 C C . SER A 1 115 ? 5.871 -8.041 -20.080 1.00 63.28 115 SER A C 1
ATOM 936 O O . SER A 1 115 ? 5.978 -7.385 -21.114 1.00 63.28 115 SER A O 1
ATOM 938 N N . TYR A 1 116 ? 4.748 -8.699 -19.779 1.00 66.69 116 TYR A N 1
ATOM 939 C CA . TYR A 1 116 ? 3.573 -8.718 -20.651 1.00 66.69 116 TYR A CA 1
ATOM 940 C C . TYR A 1 116 ? 2.892 -7.346 -20.751 1.00 66.69 116 TYR A C 1
ATOM 942 O O . TYR A 1 116 ? 2.572 -6.893 -21.850 1.00 66.69 116 TYR A O 1
ATOM 950 N N . CYS A 1 117 ? 2.684 -6.662 -19.620 1.00 59.25 117 CYS A N 1
ATOM 951 C CA . CYS A 1 117 ? 2.120 -5.313 -19.600 1.00 59.25 117 CYS A CA 1
ATOM 952 C C . CYS A 1 117 ? 3.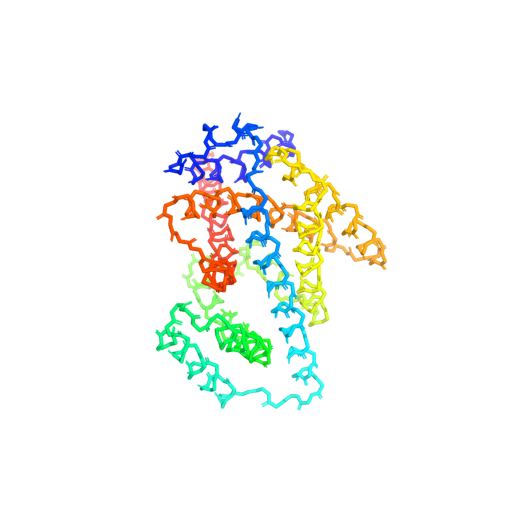009 -4.328 -20.356 1.00 59.25 117 CYS A C 1
ATOM 954 O O . CYS A 1 117 ? 2.484 -3.528 -21.120 1.00 59.25 117 CYS A O 1
ATOM 956 N N . LEU A 1 118 ? 4.328 -4.406 -20.184 1.00 60.41 118 LEU A N 1
ATOM 957 C CA . LEU A 1 118 ? 5.291 -3.578 -20.899 1.00 60.41 118 LEU A CA 1
ATOM 958 C C . LEU A 1 118 ? 5.217 -3.794 -22.398 1.00 60.41 118 LEU A C 1
ATOM 960 O O . LEU A 1 118 ? 5.062 -2.828 -23.129 1.00 60.41 118 LEU A O 1
ATOM 964 N N . HIS A 1 119 ? 5.242 -5.049 -22.843 1.00 64.19 119 HIS A N 1
ATOM 965 C CA . HIS A 1 119 ? 5.133 -5.374 -24.260 1.00 64.19 119 HIS A CA 1
ATOM 966 C C . HIS A 1 119 ? 3.815 -4.858 -24.859 1.00 64.19 119 HIS A C 1
ATOM 968 O O . HIS A 1 119 ? 3.798 -4.228 -25.911 1.00 64.19 119 HIS A O 1
ATOM 974 N N . ARG A 1 120 ? 2.700 -5.033 -24.136 1.00 61.09 120 ARG A N 1
ATOM 975 C CA . ARG A 1 120 ? 1.382 -4.571 -24.589 1.00 61.09 120 ARG A CA 1
ATOM 976 C C . ARG A 1 120 ? 1.243 -3.047 -24.586 1.00 61.09 120 ARG A C 1
ATOM 978 O O . ARG A 1 120 ? 0.542 -2.499 -25.436 1.00 61.09 120 ARG A O 1
ATOM 985 N N . ILE A 1 121 ? 1.852 -2.373 -23.612 1.00 55.75 121 ILE A N 1
ATOM 986 C CA . ILE A 1 121 ? 1.886 -0.911 -23.519 1.00 55.75 121 ILE A CA 1
ATOM 987 C C . ILE A 1 121 ? 2.789 -0.340 -24.616 1.00 55.75 121 ILE A C 1
ATOM 989 O O . ILE A 1 121 ? 2.387 0.637 -25.240 1.00 55.75 121 ILE A O 1
ATOM 993 N N . ASP A 1 122 ? 3.942 -0.954 -24.886 1.00 59.88 122 ASP A N 1
ATOM 994 C CA . ASP A 1 122 ? 4.863 -0.553 -25.953 1.00 59.88 122 ASP A CA 1
ATOM 995 C C . ASP A 1 122 ? 4.175 -0.636 -27.321 1.00 59.88 122 ASP A C 1
ATOM 997 O O . ASP A 1 122 ? 4.101 0.372 -28.018 1.00 59.88 122 ASP A O 1
ATOM 1001 N N . ASP A 1 123 ? 3.501 -1.748 -27.636 1.00 62.34 123 ASP A N 1
ATOM 1002 C CA . ASP A 1 123 ? 2.684 -1.873 -28.855 1.00 62.34 123 ASP A CA 1
ATOM 1003 C C . ASP A 1 123 ? 1.593 -0.790 -28.930 1.00 62.34 123 ASP A C 1
ATOM 1005 O O . ASP A 1 123 ? 1.426 -0.102 -29.939 1.00 62.34 123 ASP A O 1
ATOM 1009 N N . MET A 1 124 ? 0.862 -0.580 -27.826 1.00 56.06 124 MET A N 1
ATOM 1010 C CA . MET A 1 124 ? -0.209 0.417 -27.765 1.00 56.06 124 MET A CA 1
ATOM 1011 C C . MET A 1 124 ? 0.277 1.863 -27.902 1.00 56.06 124 MET A C 1
ATOM 1013 O O . MET A 1 124 ? -0.506 2.719 -28.330 1.00 56.06 124 MET A O 1
ATOM 1017 N N . ILE A 1 125 ? 1.498 2.165 -27.458 1.00 54.69 125 ILE A N 1
ATOM 1018 C CA . ILE A 1 125 ? 2.078 3.508 -27.501 1.00 54.69 125 ILE A CA 1
ATOM 1019 C C . ILE A 1 125 ? 2.799 3.732 -28.828 1.00 54.69 125 ILE A C 1
ATOM 1021 O O . ILE A 1 125 ? 2.663 4.817 -29.395 1.00 54.69 125 ILE A O 1
ATOM 1025 N N . ARG A 1 126 ? 3.485 2.723 -29.369 1.00 56.47 126 ARG A N 1
ATOM 1026 C CA . ARG A 1 126 ? 4.164 2.776 -30.669 1.00 56.47 126 ARG A CA 1
ATOM 1027 C C . ARG A 1 126 ? 3.183 3.041 -31.807 1.00 56.47 126 ARG A C 1
ATOM 1029 O O . ARG A 1 126 ? 3.440 3.930 -32.616 1.00 56.47 126 ARG A O 1
ATOM 1036 N N . ASP A 1 127 ? 2.013 2.404 -31.769 1.00 60.47 127 ASP A N 1
ATOM 1037 C CA . ASP A 1 127 ? 0.917 2.657 -32.716 1.00 60.47 127 ASP A CA 1
ATOM 1038 C C . ASP A 1 127 ? 0.285 4.049 -32.567 1.00 60.47 127 ASP A C 1
ATOM 1040 O O . ASP A 1 127 ? -0.374 4.544 -33.481 1.00 60.47 127 ASP A O 1
ATOM 1044 N N . ARG A 1 128 ? 0.434 4.696 -31.402 1.00 55.38 128 ARG A N 1
ATOM 1045 C CA . ARG A 1 128 ? -0.357 5.884 -31.047 1.00 55.38 128 ARG A CA 1
ATOM 1046 C C . ARG A 1 128 ? 0.451 7.177 -30.945 1.00 55.38 128 ARG A C 1
ATOM 1048 O O . ARG A 1 128 ? -0.158 8.241 -31.071 1.00 55.38 128 ARG A O 1
ATOM 1055 N N . CYS A 1 129 ? 1.755 7.124 -30.668 1.00 51.84 129 CYS A N 1
ATOM 1056 C CA . CYS A 1 129 ? 2.598 8.294 -30.380 1.00 51.84 129 CYS A CA 1
ATOM 1057 C C . CYS A 1 129 ? 3.740 8.547 -31.378 1.00 51.84 129 CYS A C 1
ATOM 1059 O O . CYS A 1 129 ? 4.277 9.650 -31.348 1.00 51.84 129 CYS A O 1
ATOM 1061 N N . GLY A 1 130 ? 4.116 7.595 -32.242 1.00 54.88 130 GLY A N 1
ATOM 1062 C CA . GLY A 1 130 ? 5.370 7.704 -33.000 1.00 54.88 130 GLY A CA 1
ATOM 1063 C C . GLY A 1 130 ? 6.593 7.592 -32.073 1.00 54.88 130 GLY A C 1
ATOM 1064 O O . GLY A 1 130 ? 6.563 8.019 -30.919 1.00 54.88 130 GLY A O 1
ATOM 1065 N N . GLY A 1 131 ? 7.660 6.950 -32.548 1.00 51.62 131 GLY A N 1
ATOM 1066 C CA . GLY A 1 131 ? 8.705 6.328 -31.718 1.00 51.62 131 GLY A CA 1
ATOM 1067 C C . GLY A 1 131 ? 9.509 7.204 -30.742 1.00 51.62 131 GLY A C 1
ATOM 1068 O O . GLY A 1 131 ? 10.258 6.637 -29.959 1.00 51.62 131 GLY A O 1
ATOM 1069 N N . ASP A 1 132 ? 9.339 8.530 -30.719 1.00 54.91 132 ASP A N 1
ATOM 1070 C CA . ASP A 1 132 ? 10.217 9.456 -29.978 1.00 54.91 132 ASP A CA 1
ATOM 1071 C C . ASP A 1 132 ? 9.518 10.301 -28.894 1.00 54.91 132 ASP A C 1
ATOM 1073 O O . ASP A 1 132 ? 10.067 11.286 -28.397 1.00 54.91 132 ASP A O 1
ATOM 1077 N N . SER A 1 133 ? 8.307 9.935 -28.464 1.00 55.16 133 SER A N 1
ATOM 1078 C CA . SER A 1 133 ? 7.643 10.657 -27.369 1.00 55.16 133 SER A CA 1
ATOM 1079 C C . SER A 1 133 ? 8.404 10.519 -26.038 1.00 55.16 133 SER A C 1
ATOM 1081 O O . SER A 1 133 ? 8.645 9.414 -25.558 1.00 55.16 133 SER A O 1
ATOM 1083 N N . MET A 1 134 ? 8.674 11.645 -25.363 1.00 48.69 134 MET A N 1
ATOM 1084 C CA . MET A 1 134 ? 9.246 11.746 -23.999 1.00 48.69 134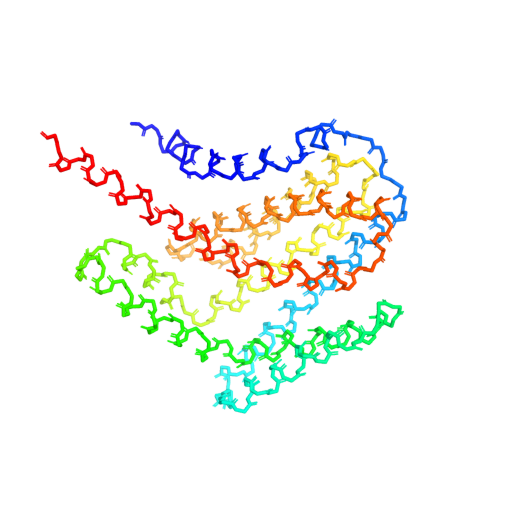 MET A CA 1
ATOM 1085 C C . MET A 1 134 ? 8.546 10.840 -22.963 1.00 48.69 134 MET A C 1
ATOM 1087 O O . MET A 1 134 ? 9.137 10.425 -21.971 1.00 48.69 134 MET A O 1
ATOM 1091 N N . ILE A 1 135 ? 7.283 10.505 -23.218 1.00 48.41 135 ILE A N 1
ATOM 1092 C CA . ILE A 1 135 ? 6.458 9.583 -22.434 1.00 48.41 135 ILE A CA 1
ATOM 1093 C C . ILE A 1 135 ? 6.940 8.130 -22.544 1.00 48.41 135 ILE A C 1
ATOM 1095 O O . ILE A 1 135 ? 6.947 7.441 -21.530 1.00 48.41 135 ILE A O 1
ATOM 1099 N N . ILE A 1 136 ? 7.369 7.679 -23.731 1.00 52.41 136 ILE A N 1
ATOM 1100 C CA . ILE A 1 136 ? 7.991 6.357 -23.917 1.00 52.41 136 ILE A CA 1
ATOM 1101 C C . ILE A 1 136 ? 9.250 6.299 -23.059 1.00 52.41 136 ILE A C 1
ATOM 1103 O O . ILE A 1 136 ? 9.390 5.382 -22.270 1.00 52.41 136 ILE A O 1
ATOM 1107 N N . ARG A 1 137 ? 10.076 7.356 -23.076 1.00 49.91 137 ARG A N 1
ATOM 1108 C CA . ARG A 1 137 ? 11.256 7.447 -22.204 1.00 49.91 137 ARG A CA 1
ATOM 1109 C C . ARG A 1 137 ? 10.922 7.478 -20.716 1.00 49.91 137 ARG A C 1
ATOM 1111 O O . ARG A 1 137 ? 11.697 6.933 -19.956 1.00 49.91 137 ARG A O 1
ATOM 1118 N N . LEU A 1 138 ? 9.823 8.102 -20.280 1.00 45.75 138 LEU A N 1
ATOM 1119 C CA . LEU A 1 138 ? 9.396 8.129 -18.869 1.00 45.75 138 LEU A CA 1
ATOM 1120 C C . LEU A 1 138 ? 8.831 6.785 -18.398 1.00 45.75 138 LEU A C 1
ATOM 1122 O O . LEU A 1 138 ? 9.035 6.428 -17.243 1.00 45.75 138 LEU A O 1
ATOM 1126 N N . ILE A 1 139 ? 8.126 6.063 -19.272 1.00 51.00 139 ILE A N 1
ATOM 1127 C CA . ILE A 1 139 ? 7.619 4.711 -19.008 1.00 51.00 139 ILE A CA 1
ATOM 1128 C C . ILE A 1 139 ? 8.778 3.722 -19.028 1.00 51.00 139 ILE A C 1
ATOM 1130 O O . ILE A 1 139 ? 8.909 2.967 -18.070 1.00 51.00 139 ILE A O 1
ATOM 1134 N N . ASP A 1 140 ? 9.663 3.803 -20.023 1.00 46.41 140 ASP A N 1
ATOM 1135 C CA . ASP A 1 140 ? 10.939 3.095 -20.018 1.00 46.41 140 ASP A CA 1
ATOM 1136 C C . ASP A 1 140 ? 11.694 3.425 -18.736 1.00 46.41 140 ASP A C 1
ATOM 1138 O O . ASP A 1 140 ? 12.034 2.502 -18.033 1.00 46.41 140 ASP A O 1
ATOM 1142 N N . LEU A 1 141 ? 11.820 4.684 -18.300 1.00 44.09 141 LEU A N 1
ATOM 1143 C CA . LEU A 1 141 ? 12.492 5.034 -17.035 1.00 44.09 141 LEU A CA 1
ATOM 1144 C C . LEU A 1 141 ? 11.832 4.422 -15.789 1.00 44.09 141 LEU A C 1
ATOM 1146 O O . LEU A 1 141 ? 12.516 4.074 -14.827 1.00 44.09 141 LEU A O 1
ATOM 115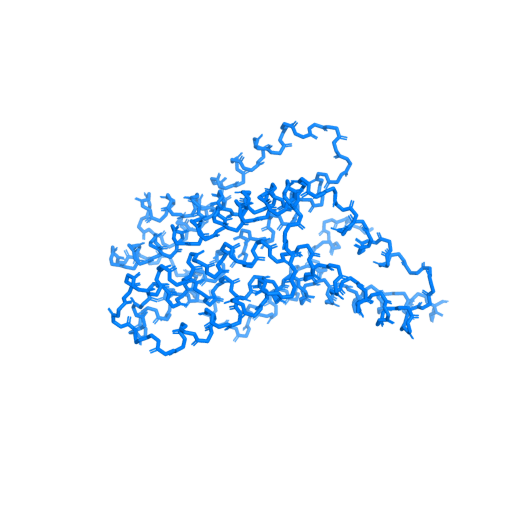0 N N . PHE A 1 142 ? 10.499 4.333 -15.780 1.00 47.59 142 PHE A N 1
ATOM 1151 C CA . PHE A 1 142 ? 9.729 3.759 -14.674 1.00 47.59 142 PHE A CA 1
ATOM 1152 C C . PHE A 1 142 ? 9.831 2.228 -14.636 1.00 47.59 142 PHE A C 1
ATOM 1154 O O . PHE A 1 142 ? 9.701 1.637 -13.566 1.00 47.59 142 PHE A O 1
ATOM 1161 N N . PHE A 1 143 ? 10.068 1.590 -15.784 1.00 49.38 143 PHE A N 1
ATOM 1162 C CA . PHE A 1 143 ? 10.099 0.135 -15.946 1.00 49.38 143 PHE A CA 1
ATOM 1163 C C . PHE A 1 143 ? 11.495 -0.456 -16.202 1.00 49.38 143 PHE A C 1
ATOM 1165 O O . PHE A 1 143 ? 11.688 -1.647 -15.985 1.00 49.38 143 PHE A O 1
ATOM 1172 N N . THR A 1 144 ? 12.486 0.363 -16.554 1.00 41.41 144 THR A N 1
ATOM 1173 C CA . THR A 1 144 ? 13.925 0.070 -16.469 1.00 41.41 144 THR A CA 1
ATOM 1174 C C . THR A 1 144 ? 14.433 0.235 -15.042 1.00 41.41 144 THR A C 1
ATOM 1176 O O . THR A 1 144 ? 15.638 0.197 -14.812 1.00 41.41 144 THR A O 1
ATOM 1179 N N . MET A 1 145 ? 13.535 0.457 -14.076 1.00 47.00 145 MET A N 1
ATOM 1180 C CA . MET A 1 145 ? 13.850 0.315 -12.663 1.00 47.00 145 MET A CA 1
ATOM 1181 C C . MET A 1 145 ? 14.506 -1.046 -12.461 1.00 47.00 145 MET A C 1
ATOM 1183 O O . MET A 1 145 ? 13.910 -2.075 -12.783 1.00 47.00 145 MET A O 1
ATOM 1187 N N . ASP A 1 146 ? 15.726 -1.036 -11.922 1.00 53.16 146 ASP A N 1
ATOM 1188 C CA . ASP A 1 146 ? 16.402 -2.260 -11.521 1.00 53.16 146 ASP A CA 1
ATOM 1189 C C . ASP A 1 146 ? 15.427 -3.137 -10.730 1.00 53.16 146 ASP A C 1
ATOM 1191 O O . ASP A 1 146 ? 14.678 -2.616 -9.893 1.00 53.16 146 ASP A O 1
ATOM 1195 N N . PRO A 1 147 ? 15.407 -4.458 -10.957 1.00 56.56 147 PRO A N 1
ATOM 1196 C CA . PRO A 1 147 ? 14.460 -5.344 -10.298 1.00 56.56 147 PRO A CA 1
ATOM 1197 C C . PRO A 1 147 ? 14.469 -5.193 -8.767 1.00 56.56 147 PRO A C 1
ATOM 1199 O O . PRO A 1 147 ? 13.417 -5.337 -8.150 1.00 56.56 147 PRO A O 1
ATOM 1202 N N . SER A 1 148 ? 15.595 -4.813 -8.159 1.00 60.31 148 SER A N 1
ATOM 1203 C CA . SER A 1 148 ? 15.722 -4.487 -6.731 1.00 60.31 148 SER A CA 1
ATOM 1204 C C . SER A 1 148 ? 14.865 -3.293 -6.277 1.00 60.31 148 SER A C 1
ATOM 1206 O O . SER A 1 148 ? 14.326 -3.298 -5.169 1.00 60.31 148 SER A O 1
ATOM 1208 N N . ASN A 1 149 ? 14.664 -2.282 -7.124 1.00 64.38 149 ASN A N 1
ATOM 1209 C CA . ASN A 1 149 ? 13.889 -1.085 -6.789 1.00 64.38 149 ASN A CA 1
ATOM 1210 C C . ASN A 1 149 ? 12.393 -1.388 -6.628 1.00 64.38 149 ASN A C 1
ATOM 1212 O O . ASN A 1 149 ? 11.715 -0.732 -5.837 1.00 64.38 149 ASN A O 1
ATOM 1216 N N . LEU A 1 150 ? 11.881 -2.404 -7.330 1.00 70.06 150 LEU A N 1
ATOM 1217 C CA . LEU A 1 150 ? 10.482 -2.817 -7.215 1.00 70.06 150 LEU A CA 1
ATOM 1218 C C . LEU A 1 150 ? 10.189 -3.472 -5.858 1.00 70.06 150 LEU A C 1
ATOM 1220 O O . LEU A 1 150 ? 9.183 -3.161 -5.223 1.00 70.06 150 LEU A O 1
ATOM 1224 N N . SER A 1 151 ? 11.097 -4.326 -5.384 1.00 72.06 151 SER A N 1
ATOM 1225 C CA . SER A 1 151 ? 11.016 -4.921 -4.045 1.00 72.06 151 SER A CA 1
ATOM 1226 C C . SER A 1 151 ? 11.022 -3.840 -2.960 1.00 72.06 151 SER A C 1
ATOM 1228 O O . SER A 1 151 ? 10.147 -3.800 -2.091 1.00 72.06 151 SER A O 1
ATOM 1230 N N . ASN A 1 152 ? 11.924 -2.862 -3.095 1.00 73.94 152 ASN A N 1
ATOM 1231 C CA . ASN A 1 152 ? 11.988 -1.698 -2.212 1.00 73.94 152 ASN A CA 1
ATOM 1232 C C . ASN A 1 152 ? 10.706 -0.853 -2.235 1.00 73.94 152 ASN A C 1
ATOM 1234 O O . ASN A 1 152 ? 10.324 -0.299 -1.203 1.00 73.94 152 ASN A O 1
ATOM 1238 N N . ALA A 1 153 ? 10.015 -0.770 -3.376 1.00 77.12 153 ALA A N 1
ATOM 1239 C CA . ALA A 1 153 ? 8.732 -0.084 -3.472 1.00 77.12 153 ALA A CA 1
ATOM 1240 C C . ALA A 1 153 ? 7.634 -0.800 -2.666 1.00 77.12 153 ALA A C 1
ATOM 1242 O O . ALA A 1 153 ? 6.865 -0.138 -1.966 1.00 77.12 153 ALA A O 1
ATOM 1243 N N . PHE A 1 154 ? 7.588 -2.139 -2.696 1.00 80.56 154 PHE A N 1
ATOM 1244 C CA . PHE A 1 154 ? 6.655 -2.915 -1.869 1.00 80.56 154 PHE A CA 1
ATOM 1245 C C . PHE A 1 154 ? 6.943 -2.759 -0.379 1.00 80.56 154 PHE A C 1
ATOM 1247 O O . PHE A 1 154 ? 6.014 -2.553 0.402 1.00 80.56 154 PHE A O 1
ATOM 1254 N N . ILE A 1 155 ? 8.221 -2.798 0.009 1.00 83.69 155 ILE A N 1
ATOM 1255 C CA . ILE A 1 155 ? 8.642 -2.593 1.400 1.00 83.69 155 ILE A CA 1
ATOM 1256 C C . ILE A 1 155 ? 8.258 -1.183 1.863 1.00 83.69 155 ILE A C 1
ATOM 1258 O O . ILE A 1 155 ? 7.622 -1.036 2.905 1.00 83.69 155 ILE A O 1
ATOM 1262 N N . GLY A 1 156 ? 8.553 -0.153 1.065 1.00 82.44 156 GLY A N 1
ATOM 1263 C CA . GLY A 1 156 ? 8.175 1.229 1.370 1.00 82.44 156 GLY A CA 1
ATOM 1264 C C . GLY A 1 156 ? 6.661 1.412 1.509 1.00 82.44 156 GLY A C 1
ATOM 1265 O O . GLY A 1 156 ? 6.199 2.048 2.454 1.00 82.44 156 GLY A O 1
ATOM 1266 N N . ALA A 1 157 ? 5.864 0.794 0.634 1.00 86.12 157 ALA A N 1
ATOM 1267 C CA . ALA A 1 157 ? 4.406 0.831 0.744 1.00 86.12 157 ALA A CA 1
ATOM 1268 C C . ALA A 1 157 ? 3.902 0.083 1.996 1.00 86.12 157 ALA A C 1
ATOM 1270 O O . ALA A 1 157 ? 2.961 0.535 2.651 1.00 86.12 157 ALA A O 1
ATOM 1271 N N . GLY A 1 158 ? 4.557 -1.019 2.376 1.00 88.94 158 GLY A N 1
ATOM 1272 C CA . GLY A 1 158 ? 4.271 -1.751 3.611 1.00 88.94 158 GLY A CA 1
ATOM 1273 C C . GLY A 1 158 ? 4.572 -0.934 4.868 1.00 88.94 158 GLY A C 1
ATOM 1274 O O . GLY A 1 158 ? 3.794 -0.985 5.824 1.00 88.94 158 GLY A O 1
ATOM 1275 N N . ILE A 1 159 ? 5.647 -0.138 4.843 1.00 90.06 159 ILE A N 1
ATOM 1276 C CA . ILE A 1 159 ? 6.010 0.809 5.906 1.00 90.06 159 ILE A CA 1
ATOM 1277 C C . ILE A 1 159 ? 4.949 1.902 6.040 1.00 90.06 159 ILE A C 1
ATOM 1279 O O . ILE A 1 159 ? 4.520 2.181 7.154 1.00 90.06 159 ILE A O 1
ATOM 1283 N N . VAL A 1 160 ? 4.466 2.478 4.931 1.00 90.69 160 VAL A N 1
ATOM 1284 C CA . VAL A 1 160 ? 3.386 3.482 4.971 1.00 90.69 160 VAL A CA 1
ATOM 1285 C C . VAL A 1 160 ? 2.162 2.922 5.691 1.00 90.69 160 VAL A C 1
ATOM 1287 O O . VAL A 1 160 ? 1.660 3.551 6.620 1.00 90.69 160 VAL A O 1
ATOM 1290 N N . PHE A 1 161 ? 1.709 1.717 5.334 1.00 92.44 161 PHE A N 1
ATOM 1291 C CA . PHE A 1 161 ? 0.582 1.098 6.035 1.00 92.44 161 PHE A CA 1
ATOM 1292 C C . PHE A 1 161 ? 0.875 0.824 7.508 1.00 92.44 161 PHE A C 1
ATOM 1294 O O . PHE A 1 161 ? -0.004 1.020 8.342 1.00 92.44 161 PHE A O 1
ATOM 1301 N N . LEU A 1 162 ? 2.100 0.431 7.854 1.00 93.44 162 LEU A N 1
ATOM 1302 C CA . LEU A 1 162 ? 2.486 0.239 9.249 1.00 93.44 162 LEU A CA 1
ATOM 1303 C C . LEU A 1 162 ? 2.428 1.557 10.040 1.00 93.44 162 LEU A C 1
ATOM 1305 O O . LEU A 1 162 ? 1.887 1.584 11.143 1.00 93.44 162 LEU A O 1
ATOM 1309 N N . CYS A 1 163 ? 2.898 2.662 9.461 1.00 93.06 163 CYS A N 1
ATOM 1310 C CA . CYS A 1 163 ? 2.802 3.994 10.058 1.00 93.06 163 CYS A CA 1
ATOM 1311 C C . CYS A 1 163 ? 1.344 4.436 10.245 1.00 93.06 163 CYS A C 1
ATOM 1313 O O . CYS A 1 163 ? 1.002 4.957 11.303 1.00 93.06 163 CYS A O 1
ATOM 1315 N N . PHE A 1 164 ? 0.465 4.180 9.272 1.00 91.62 164 PHE A N 1
ATOM 1316 C CA . PHE A 1 164 ? -0.973 4.452 9.411 1.00 91.62 164 PHE A CA 1
ATOM 1317 C C . PHE A 1 164 ? -1.643 3.542 10.455 1.00 91.62 164 PHE A C 1
ATOM 1319 O O . PHE A 1 164 ? -2.505 4.000 11.207 1.00 91.62 164 PHE A O 1
ATOM 1326 N N . ALA A 1 165 ? -1.209 2.283 10.576 1.00 93.25 165 ALA A N 1
ATOM 1327 C CA . ALA A 1 165 ? -1.643 1.384 11.644 1.00 93.25 165 ALA A CA 1
ATOM 1328 C C . ALA A 1 165 ? -1.238 1.919 13.023 1.00 93.25 165 ALA A C 1
ATOM 1330 O O . ALA A 1 165 ? -2.060 1.931 13.937 1.00 93.25 165 ALA A O 1
ATOM 1331 N N . MET A 1 166 ? -0.012 2.425 13.166 1.00 90.69 166 MET A N 1
ATOM 1332 C CA . MET A 1 166 ? 0.434 3.076 14.400 1.00 90.69 166 MET A CA 1
ATOM 1333 C C . MET A 1 166 ? -0.358 4.362 14.668 1.00 90.69 166 MET A C 1
ATOM 1335 O O . MET A 1 166 ? -0.883 4.533 15.766 1.00 90.69 166 MET A O 1
ATOM 1339 N N . ALA A 1 167 ? -0.541 5.220 13.661 1.00 90.69 167 ALA A N 1
ATOM 1340 C CA . ALA A 1 167 ? -1.305 6.463 13.783 1.00 90.69 167 ALA A CA 1
ATOM 1341 C C . ALA A 1 167 ? -2.756 6.225 14.230 1.00 90.69 167 ALA A C 1
ATOM 1343 O O . ALA A 1 167 ? -3.273 6.982 15.050 1.00 90.69 167 ALA A O 1
ATOM 1344 N N . SER A 1 168 ? -3.381 5.128 13.782 1.00 88.25 168 SER A N 1
ATOM 1345 C CA . SER A 1 168 ? -4.739 4.744 14.199 1.00 88.25 168 SER A CA 1
ATOM 1346 C C . SER A 1 168 ? -4.881 4.437 15.694 1.00 88.25 168 SER A C 1
ATOM 1348 O O . SER A 1 168 ? -5.991 4.468 16.214 1.00 88.25 168 SER A O 1
ATOM 1350 N N . THR A 1 169 ? -3.770 4.168 16.387 1.00 86.94 169 THR A N 1
ATOM 1351 C CA . THR A 1 169 ? -3.747 3.895 17.835 1.00 86.94 169 THR A CA 1
ATOM 1352 C C . THR A 1 169 ? -3.324 5.091 18.685 1.00 86.94 169 THR A C 1
ATOM 1354 O O . THR A 1 169 ? -3.485 5.049 19.899 1.00 86.94 169 THR A O 1
ATOM 1357 N N . LEU A 1 170 ? -2.766 6.141 18.072 1.00 84.75 170 LEU A N 1
ATOM 1358 C CA . LEU A 1 170 ? -2.188 7.277 18.796 1.00 84.75 170 LEU A CA 1
ATOM 1359 C C . LEU A 1 170 ? -3.204 8.383 19.090 1.00 84.75 170 LEU A C 1
ATOM 1361 O O . LEU A 1 170 ? -3.074 9.073 20.096 1.00 84.75 170 LEU A O 1
ATOM 1365 N N . THR A 1 171 ? -4.188 8.581 18.212 1.00 79.56 171 THR A N 1
ATOM 1366 C CA . THR A 1 171 ? -5.129 9.705 18.310 1.00 79.56 171 THR A CA 1
ATOM 1367 C C . THR A 1 171 ? -6.549 9.284 17.957 1.00 79.56 171 THR A C 1
ATOM 1369 O O . THR A 1 171 ? -6.766 8.628 16.939 1.00 79.56 171 THR A O 1
ATOM 1372 N N . GLU A 1 172 ? -7.512 9.710 18.775 1.00 78.06 172 GLU A N 1
ATOM 1373 C CA . GLU A 1 172 ? -8.950 9.456 18.589 1.00 78.06 172 GLU A CA 1
ATOM 1374 C C . GLU A 1 172 ? -9.607 10.379 17.557 1.00 78.06 172 GLU A C 1
ATOM 1376 O O . GLU A 1 172 ? -10.608 10.019 16.943 1.00 78.06 172 GLU A O 1
ATOM 1381 N N . GLU A 1 173 ? -9.024 11.545 17.298 1.00 80.50 173 GLU A N 1
ATOM 1382 C CA . GLU A 1 173 ? -9.567 12.526 16.358 1.00 80.50 173 GLU A CA 1
ATOM 1383 C C . GLU A 1 173 ? -9.207 12.199 14.899 1.00 80.50 173 GLU A C 1
ATOM 1385 O O . GLU A 1 173 ? -8.040 11.940 14.577 1.00 80.50 173 GLU A O 1
ATOM 1390 N N . ARG A 1 174 ? -10.195 12.255 13.984 1.00 74.19 174 ARG A N 1
ATOM 1391 C CA . ARG A 1 174 ? -10.002 11.807 12.585 1.00 74.19 174 ARG A CA 1
ATOM 1392 C C . ARG A 1 174 ? -8.910 12.576 11.858 1.00 74.19 174 ARG A C 1
ATOM 1394 O O . ARG A 1 174 ? -8.067 11.972 11.197 1.00 74.19 174 ARG A O 1
ATOM 1401 N N . GLY A 1 175 ? -8.926 13.903 11.976 1.00 75.06 175 GLY A N 1
ATOM 1402 C CA . GLY A 1 175 ? -7.976 14.764 11.272 1.00 75.06 175 GLY A CA 1
ATOM 1403 C C . GLY A 1 175 ? -6.536 14.508 11.707 1.00 75.06 175 GLY A C 1
ATOM 1404 O O . GLY A 1 175 ? -5.653 14.353 10.861 1.00 75.06 175 GLY A O 1
ATOM 1405 N N . TYR A 1 176 ? -6.308 14.378 13.017 1.00 79.00 176 TYR A N 1
ATOM 1406 C CA . TYR A 1 176 ? -4.983 14.085 13.561 1.00 79.00 176 TYR A CA 1
ATOM 1407 C C . TYR A 1 176 ? -4.516 12.673 13.224 1.00 79.00 176 TYR A C 1
ATOM 1409 O O . TYR A 1 176 ? -3.341 12.498 12.920 1.00 79.00 176 TYR A O 1
ATOM 1417 N N . MET A 1 177 ? -5.412 11.684 13.182 1.00 85.19 177 MET A N 1
ATOM 1418 C CA . MET A 1 177 ? -5.057 10.323 12.776 1.00 85.19 177 MET A CA 1
ATOM 1419 C C . MET A 1 177 ? -4.452 10.292 11.363 1.00 85.19 177 MET A C 1
ATOM 1421 O O . MET A 1 177 ? -3.399 9.685 11.154 1.00 85.19 177 MET A O 1
ATOM 1425 N N . TYR A 1 178 ? -5.073 10.974 10.394 1.00 84.19 178 TYR A N 1
ATOM 1426 C CA . TYR A 1 178 ? -4.563 11.015 9.019 1.00 84.19 178 TYR A CA 1
ATOM 1427 C C . TYR A 1 178 ? -3.309 11.876 8.881 1.00 84.19 178 TYR A C 1
ATOM 1429 O O . TYR A 1 178 ? -2.358 11.459 8.219 1.00 84.19 178 TYR A O 1
ATOM 1437 N N . ALA A 1 179 ? -3.274 13.044 9.529 1.00 84.38 179 ALA A N 1
ATOM 1438 C CA . ALA A 1 179 ? -2.098 13.909 9.524 1.00 84.38 179 ALA A CA 1
ATOM 1439 C C . ALA A 1 179 ? -0.876 13.197 10.127 1.00 84.38 179 ALA A C 1
ATOM 1441 O O . ALA A 1 179 ? 0.186 13.177 9.509 1.00 84.38 179 ALA A O 1
ATOM 1442 N N . ASN A 1 180 ? -1.045 12.535 11.276 1.00 85.62 180 ASN A N 1
ATOM 1443 C CA . ASN A 1 180 ? 0.004 11.738 11.910 1.00 85.62 180 ASN A CA 1
ATOM 1444 C C . ASN A 1 180 ? 0.430 10.567 11.023 1.00 85.62 180 ASN A C 1
ATOM 1446 O O . ASN A 1 180 ? 1.622 10.304 10.906 1.00 85.62 180 ASN A O 1
ATOM 1450 N N . GLY A 1 181 ? -0.513 9.895 10.353 1.00 86.62 181 GLY A N 1
ATOM 1451 C CA . GLY A 1 181 ? -0.198 8.837 9.392 1.00 86.62 181 GLY A CA 1
ATOM 1452 C C . GLY A 1 181 ? 0.719 9.323 8.267 1.00 86.62 181 GLY A C 1
ATOM 1453 O O . GLY A 1 181 ? 1.735 8.683 7.987 1.00 86.62 181 GLY A O 1
ATOM 1454 N N . VAL A 1 182 ? 0.415 10.480 7.667 1.00 87.19 182 VAL A N 1
ATOM 1455 C CA . VAL A 1 182 ? 1.231 11.093 6.602 1.00 87.19 182 VAL A CA 1
ATOM 1456 C C . VAL A 1 182 ? 2.587 11.568 7.129 1.00 87.19 182 VAL A C 1
ATOM 1458 O O . VAL A 1 182 ? 3.601 11.313 6.490 1.00 87.19 182 VAL A O 1
ATOM 1461 N N . LEU A 1 183 ? 2.633 12.221 8.293 1.00 86.94 183 LEU A N 1
ATOM 1462 C CA . LEU A 1 183 ? 3.880 12.736 8.869 1.00 86.94 183 LEU A CA 1
ATOM 1463 C C . LEU A 1 183 ? 4.835 11.602 9.267 1.00 86.94 183 LEU A C 1
ATOM 1465 O O . LEU A 1 183 ? 5.979 11.583 8.820 1.00 86.94 183 LEU A O 1
ATOM 1469 N N . LEU A 1 184 ? 4.345 10.611 10.021 1.00 87.94 184 LEU A N 1
ATOM 1470 C CA . LEU A 1 184 ? 5.144 9.457 10.448 1.00 87.94 184 LEU A CA 1
ATOM 1471 C C . LEU A 1 184 ? 5.676 8.667 9.250 1.00 87.94 184 LEU A C 1
ATOM 1473 O O . LEU A 1 184 ? 6.838 8.266 9.236 1.00 87.94 184 LEU A O 1
ATOM 1477 N N . SER A 1 185 ? 4.838 8.440 8.235 1.00 89.19 185 SER A N 1
ATOM 1478 C CA . SER A 1 185 ? 5.285 7.731 7.036 1.00 89.19 185 SER A CA 1
ATOM 1479 C C . SER A 1 185 ? 6.275 8.551 6.210 1.00 89.19 185 SER A C 1
ATOM 1481 O O . SER A 1 185 ? 7.237 7.973 5.707 1.00 89.19 185 SER A O 1
ATOM 1483 N N . ALA A 1 186 ? 6.105 9.873 6.111 1.00 87.25 186 ALA A N 1
ATOM 1484 C CA . ALA A 1 186 ? 7.065 10.748 5.446 1.00 87.25 186 ALA A CA 1
ATOM 1485 C C . ALA A 1 186 ? 8.440 10.712 6.130 1.00 87.25 186 ALA A C 1
ATOM 1487 O O . ALA A 1 186 ? 9.440 10.522 5.440 1.00 87.25 186 ALA A O 1
ATOM 1488 N N . ASP A 1 187 ? 8.499 10.809 7.460 1.00 86.12 187 ASP A N 1
ATOM 1489 C CA . ASP A 1 187 ? 9.763 10.770 8.206 1.00 86.12 187 ASP A CA 1
ATOM 1490 C C . ASP A 1 187 ? 10.499 9.435 8.018 1.00 86.12 187 ASP A C 1
ATOM 1492 O O . ASP A 1 187 ? 11.683 9.408 7.663 1.00 86.12 187 ASP A O 1
ATOM 1496 N N . VAL A 1 188 ? 9.791 8.310 8.181 1.00 87.19 188 VAL A N 1
ATOM 1497 C CA . VAL A 1 188 ? 10.386 6.973 8.022 1.00 87.19 188 VAL A CA 1
ATOM 1498 C C . VAL A 1 188 ? 10.827 6.731 6.576 1.00 87.19 188 VAL A C 1
ATOM 1500 O O . VAL A 1 188 ? 11.905 6.180 6.348 1.00 87.19 188 VAL A O 1
ATOM 1503 N N . LEU A 1 189 ? 10.045 7.169 5.584 1.00 81.00 189 LEU A N 1
ATOM 1504 C CA . LEU A 1 189 ? 10.412 7.028 4.173 1.00 81.00 189 LEU A CA 1
ATOM 1505 C C . LEU A 1 189 ? 11.590 7.917 3.780 1.00 81.00 189 LEU A C 1
ATOM 1507 O O . LEU A 1 189 ? 12.434 7.477 3.003 1.00 81.00 189 LEU A O 1
ATOM 1511 N N . LEU A 1 190 ? 11.681 9.142 4.299 1.00 81.94 190 LEU A N 1
ATOM 1512 C CA . LEU A 1 190 ? 12.829 10.016 4.054 1.00 81.94 190 LEU A CA 1
ATOM 1513 C C . LEU A 1 190 ? 14.109 9.401 4.619 1.00 81.94 190 LEU A C 1
ATOM 1515 O O . LEU A 1 190 ? 15.133 9.399 3.934 1.00 81.94 190 LEU A O 1
ATOM 1519 N N . TYR A 1 191 ? 14.039 8.809 5.815 1.00 83.19 191 TYR A N 1
ATOM 1520 C CA . TYR A 1 191 ? 15.153 8.055 6.379 1.00 83.19 191 TYR A CA 1
ATOM 1521 C C . TYR A 1 191 ? 15.497 6.823 5.527 1.00 83.19 191 TYR A C 1
ATOM 1523 O O . TYR A 1 191 ? 16.655 6.653 5.148 1.00 83.19 191 TYR A O 1
ATOM 1531 N N . TRP A 1 192 ? 14.504 6.019 5.132 1.00 80.12 192 TRP A N 1
ATOM 1532 C CA . TRP A 1 192 ? 14.697 4.840 4.274 1.00 80.12 192 TRP A CA 1
ATOM 1533 C C . TRP A 1 192 ? 15.327 5.191 2.917 1.00 80.12 192 TRP A C 1
ATOM 1535 O O . TRP A 1 192 ? 16.225 4.506 2.432 1.00 80.12 192 TRP A O 1
ATOM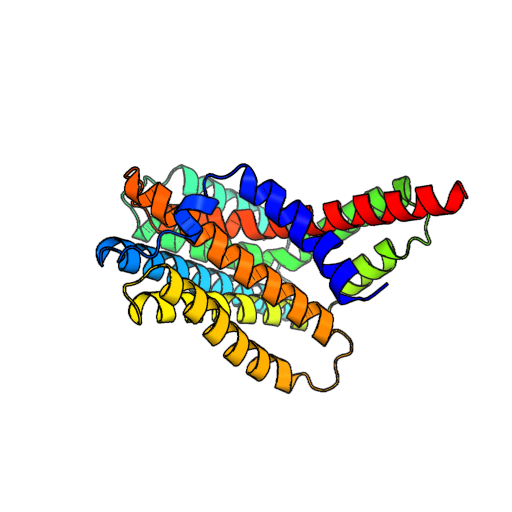 1545 N N . LEU A 1 193 ? 14.894 6.297 2.305 1.00 69.44 193 LEU A N 1
ATOM 1546 C CA . LEU A 1 193 ? 15.384 6.776 1.010 1.00 69.44 193 LEU A CA 1
ATOM 1547 C C . LEU A 1 193 ? 16.722 7.531 1.115 1.00 69.44 193 LEU A C 1
ATOM 1549 O O . LEU A 1 193 ? 17.425 7.681 0.106 1.00 69.44 193 LEU A O 1
ATOM 1553 N N . SER A 1 194 ? 17.116 7.974 2.315 1.00 72.69 194 SER A N 1
ATOM 1554 C CA . SER A 1 194 ? 18.415 8.618 2.555 1.00 72.69 194 SER A CA 1
ATOM 1555 C C . SER A 1 194 ? 19.582 7.674 2.239 1.00 72.69 194 SER A C 1
ATOM 1557 O O . SER A 1 194 ? 20.547 8.094 1.594 1.00 72.69 194 SER A O 1
ATOM 1559 N N . SER A 1 195 ? 19.426 6.377 2.538 1.00 67.75 195 SER A N 1
ATOM 1560 C CA . SER A 1 195 ? 20.395 5.316 2.228 1.00 67.75 195 SER A CA 1
ATOM 1561 C C . SER A 1 195 ? 20.666 5.149 0.729 1.00 67.75 195 SER A C 1
ATOM 1563 O O . SER A 1 195 ? 21.710 4.633 0.346 1.00 67.75 195 SER A O 1
ATOM 1565 N N . TYR A 1 196 ? 19.780 5.645 -0.139 1.00 60.66 196 TYR A N 1
ATOM 1566 C CA . TYR A 1 196 ? 19.919 5.541 -1.594 1.00 60.66 196 TYR A CA 1
ATOM 1567 C C . TYR A 1 196 ? 20.702 6.710 -2.215 1.00 60.66 196 TYR A C 1
ATOM 1569 O O . TYR A 1 196 ? 20.646 6.866 -3.431 1.00 60.66 196 TYR A O 1
ATOM 1577 N N . ALA A 1 197 ? 21.357 7.557 -1.391 1.00 53.56 197 ALA A N 1
ATOM 1578 C CA . ALA A 1 197 ? 22.150 8.782 -1.664 1.00 53.56 197 ALA A CA 1
ATOM 1579 C C . ALA A 1 197 ? 22.362 9.193 -3.140 1.00 53.56 197 ALA A C 1
ATOM 1581 O O . ALA A 1 197 ? 21.930 10.284 -3.513 1.00 53.56 197 ALA A O 1
ATOM 1582 N N . SER A 1 198 ? 22.959 8.328 -3.962 1.00 62.41 198 SER A N 1
ATOM 1583 C CA . SER A 1 198 ? 23.406 8.623 -5.329 1.00 62.41 198 SER A CA 1
ATOM 1584 C C . SER A 1 198 ? 22.390 8.368 -6.453 1.00 62.41 198 SER A C 1
ATOM 1586 O O . SER A 1 198 ? 22.703 8.659 -7.605 1.00 62.41 198 SER A O 1
ATOM 1588 N N . ASN A 1 199 ? 21.189 7.845 -6.171 1.00 60.06 199 ASN A N 1
ATOM 1589 C CA . ASN A 1 199 ? 20.245 7.482 -7.234 1.00 60.06 199 ASN A CA 1
ATOM 1590 C C . ASN A 1 199 ? 19.554 8.712 -7.868 1.00 60.06 199 ASN A C 1
ATOM 1592 O O . ASN A 1 199 ? 18.820 9.420 -7.171 1.00 60.06 199 ASN A O 1
ATOM 1596 N N . PRO A 1 200 ? 19.677 8.944 -9.192 1.00 60.78 200 PRO A N 1
ATOM 1597 C CA . PRO A 1 200 ? 19.041 10.082 -9.868 1.00 60.78 200 PRO A CA 1
ATOM 1598 C C . PRO A 1 200 ? 17.502 10.010 -9.859 1.00 60.78 200 PRO A C 1
ATOM 1600 O O . PRO A 1 200 ? 16.832 11.024 -10.032 1.00 60.78 200 PRO A O 1
ATOM 1603 N N . TYR A 1 201 ? 16.926 8.829 -9.606 1.00 60.31 201 TYR A N 1
ATOM 1604 C CA . TYR A 1 201 ? 15.475 8.591 -9.594 1.00 60.31 201 TYR A CA 1
ATOM 1605 C C . TYR A 1 201 ? 14.777 8.891 -8.261 1.00 60.31 201 TYR A C 1
ATOM 1607 O O . TYR A 1 201 ? 13.548 8.871 -8.189 1.00 60.31 201 TYR A O 1
ATOM 1615 N N . LYS A 1 202 ? 15.530 9.218 -7.207 1.00 63.91 202 LYS A N 1
ATOM 1616 C CA . LYS A 1 202 ? 15.001 9.562 -5.878 1.00 63.91 202 LYS A CA 1
ATOM 1617 C C . LYS A 1 202 ? 13.827 10.544 -5.844 1.00 63.91 202 LYS A C 1
ATOM 1619 O O . LYS A 1 202 ? 12.845 10.221 -5.178 1.00 63.91 202 LYS A O 1
ATOM 1624 N N . PRO A 1 203 ? 13.878 11.723 -6.500 1.00 65.81 203 PRO A N 1
ATOM 1625 C CA . PRO A 1 203 ? 12.785 12.688 -6.399 1.00 65.81 203 PRO A CA 1
ATOM 1626 C C . PRO A 1 203 ? 11.475 12.125 -6.963 1.00 65.81 203 PRO A C 1
ATOM 1628 O O . PRO A 1 203 ? 10.412 12.383 -6.404 1.00 65.81 203 PRO A O 1
ATOM 1631 N N . ASN A 1 204 ? 11.548 11.292 -8.006 1.00 65.12 204 ASN A N 1
ATOM 1632 C CA . ASN A 1 204 ? 10.376 10.644 -8.595 1.00 65.12 204 ASN A CA 1
ATOM 1633 C C . ASN A 1 204 ? 9.773 9.600 -7.644 1.00 65.12 204 ASN A C 1
ATOM 1635 O O . ASN A 1 204 ? 8.554 9.518 -7.517 1.00 65.12 204 ASN A O 1
ATOM 1639 N N . VAL A 1 205 ? 10.618 8.840 -6.939 1.00 68.62 205 VAL A N 1
ATOM 1640 C CA . VAL A 1 205 ? 10.183 7.847 -5.943 1.00 68.62 205 VAL A CA 1
ATOM 1641 C C . VAL A 1 205 ? 9.535 8.527 -4.733 1.00 68.62 205 VAL A C 1
ATOM 1643 O O . VAL A 1 205 ? 8.450 8.122 -4.318 1.00 68.62 205 VAL A O 1
ATOM 1646 N N . ILE A 1 206 ? 10.139 9.603 -4.211 1.00 73.44 206 ILE A N 1
ATOM 1647 C CA . ILE A 1 206 ? 9.570 10.405 -3.110 1.00 73.44 206 ILE A CA 1
ATOM 1648 C C . ILE A 1 206 ? 8.202 10.966 -3.512 1.00 73.44 206 ILE A C 1
ATOM 1650 O O . ILE A 1 206 ? 7.236 10.852 -2.758 1.00 73.44 206 ILE A O 1
ATOM 1654 N N . LEU A 1 207 ? 8.098 11.528 -4.721 1.00 69.25 207 LEU A N 1
ATOM 1655 C CA . LEU A 1 207 ? 6.841 12.055 -5.245 1.00 69.25 207 LEU A CA 1
ATOM 1656 C C . LEU A 1 207 ? 5.774 10.955 -5.382 1.00 69.25 207 LEU A C 1
ATOM 1658 O O . LEU A 1 207 ? 4.616 11.177 -5.032 1.00 69.25 207 LEU A O 1
ATOM 1662 N N . GLY A 1 208 ? 6.155 9.761 -5.844 1.00 70.56 208 GLY A N 1
ATOM 1663 C CA . GLY A 1 208 ? 5.262 8.604 -5.922 1.00 70.56 208 GLY A CA 1
ATOM 1664 C C . GLY A 1 208 ? 4.707 8.197 -4.556 1.00 70.56 208 GLY A C 1
ATOM 1665 O O . GLY A 1 208 ? 3.494 8.039 -4.405 1.00 70.56 208 GLY A O 1
ATOM 1666 N N . PHE A 1 209 ? 5.569 8.106 -3.539 1.00 76.62 209 PHE A N 1
ATOM 1667 C CA . PHE A 1 209 ? 5.139 7.798 -2.174 1.00 76.62 209 PHE A CA 1
ATOM 1668 C C . PHE A 1 209 ? 4.269 8.894 -1.557 1.00 76.62 209 PHE A C 1
ATOM 1670 O O . PHE A 1 209 ? 3.325 8.576 -0.840 1.00 76.62 209 PHE A O 1
ATOM 1677 N N . PHE A 1 210 ? 4.516 10.167 -1.871 1.00 77.62 210 PHE A N 1
ATOM 1678 C CA . PHE A 1 210 ? 3.643 11.266 -1.453 1.00 77.62 210 PHE A CA 1
ATOM 1679 C C . PHE A 1 210 ? 2.205 11.089 -1.964 1.00 77.62 210 PHE A C 1
ATOM 1681 O O . PHE A 1 210 ? 1.253 11.162 -1.185 1.00 77.62 210 PHE A O 1
ATOM 1688 N N . PHE A 1 211 ? 2.030 10.777 -3.253 1.00 73.38 211 PHE A N 1
ATOM 1689 C CA . PHE A 1 211 ? 0.698 10.492 -3.799 1.00 73.38 211 PHE A CA 1
ATOM 1690 C C . PHE A 1 211 ? 0.081 9.223 -3.218 1.00 73.38 211 PHE A C 1
ATOM 1692 O O . PHE A 1 211 ? -1.130 9.180 -3.002 1.00 73.38 211 PHE A O 1
ATOM 1699 N N . PHE A 1 212 ? 0.899 8.211 -2.937 1.00 77.88 212 PHE A N 1
ATOM 1700 C CA . PHE A 1 212 ? 0.439 6.994 -2.285 1.00 77.88 212 PHE A CA 1
ATOM 1701 C C . PHE A 1 212 ? -0.094 7.264 -0.870 1.00 77.88 212 PHE A C 1
ATOM 1703 O O . PHE A 1 212 ? -1.197 6.830 -0.556 1.00 77.88 212 PHE A O 1
ATOM 1710 N N . MET A 1 213 ? 0.618 8.043 -0.049 1.00 83.06 213 MET A N 1
ATOM 1711 C CA . MET A 1 213 ? 0.156 8.446 1.288 1.00 83.06 213 MET A CA 1
ATOM 1712 C C . MET A 1 213 ? -1.168 9.216 1.228 1.00 83.06 213 MET A C 1
ATOM 1714 O O . MET A 1 213 ? -2.084 8.927 1.996 1.00 83.06 213 MET A O 1
ATOM 1718 N N . LEU A 1 214 ? -1.296 10.158 0.285 1.00 79.00 214 LEU A N 1
ATOM 1719 C CA . LEU A 1 214 ? -2.535 10.913 0.093 1.00 79.00 214 LEU A CA 1
ATOM 1720 C C . LEU A 1 214 ? -3.699 10.000 -0.307 1.00 79.00 214 LEU A C 1
ATOM 1722 O O . LEU A 1 214 ? -4.808 10.163 0.192 1.00 79.00 214 LEU A O 1
ATOM 1726 N N . TYR A 1 215 ? -3.446 9.024 -1.180 1.00 77.69 215 TYR A N 1
ATOM 1727 C CA . TYR A 1 215 ? -4.436 8.023 -1.566 1.00 77.69 215 TYR A CA 1
ATOM 1728 C C . TYR A 1 215 ? -4.850 7.130 -0.388 1.00 77.69 215 TYR A C 1
ATOM 1730 O O . TYR A 1 215 ? -6.037 6.877 -0.206 1.00 77.69 215 TYR A O 1
ATOM 1738 N N . VAL A 1 216 ? -3.899 6.688 0.441 1.00 84.31 216 VAL A N 1
ATOM 1739 C CA . VAL A 1 216 ? -4.206 5.913 1.651 1.00 84.31 216 VAL A CA 1
ATOM 1740 C C . VAL A 1 216 ? -5.072 6.738 2.601 1.00 84.31 216 VAL A C 1
ATOM 1742 O O . VAL A 1 216 ? -6.097 6.236 3.057 1.00 84.31 216 VAL A O 1
ATOM 1745 N N . ALA A 1 217 ? -4.735 8.007 2.844 1.00 83.88 217 ALA A N 1
ATOM 1746 C CA . ALA A 1 217 ? -5.556 8.898 3.663 1.00 83.88 217 ALA A CA 1
ATOM 1747 C C . ALA A 1 217 ? -6.979 9.063 3.089 1.00 83.88 217 ALA A C 1
ATOM 1749 O O . ALA A 1 217 ? -7.949 8.899 3.824 1.00 83.88 217 ALA A O 1
ATOM 1750 N N . ALA A 1 218 ? -7.099 9.285 1.775 1.00 77.44 218 ALA A N 1
ATOM 1751 C CA . ALA A 1 218 ? -8.373 9.383 1.055 1.00 77.44 218 ALA A CA 1
ATOM 1752 C C . ALA A 1 218 ? -9.267 8.160 1.262 1.00 77.44 218 ALA A C 1
ATOM 1754 O O . ALA A 1 218 ? -10.410 8.249 1.699 1.00 77.44 218 ALA A O 1
ATOM 1755 N N . TYR A 1 219 ? -8.712 6.992 0.949 1.00 80.56 219 TYR A N 1
ATOM 1756 C CA . TYR A 1 219 ? -9.434 5.734 0.982 1.00 80.56 219 TYR A CA 1
ATOM 1757 C C . TYR A 1 219 ? -9.875 5.389 2.401 1.00 80.56 219 TYR A C 1
ATOM 1759 O O . TYR A 1 219 ? -10.932 4.808 2.622 1.00 80.56 219 TYR A O 1
ATOM 1767 N N . SER A 1 220 ? -9.062 5.758 3.383 1.00 84.62 220 SER A N 1
ATOM 1768 C CA . SER A 1 220 ? -9.380 5.509 4.780 1.00 84.62 220 SER A CA 1
ATOM 1769 C C . SER A 1 220 ? -10.608 6.299 5.231 1.00 84.62 220 SER A C 1
ATOM 1771 O O . SER A 1 220 ? -11.392 5.781 6.021 1.00 84.62 220 SER A O 1
ATOM 1773 N N . GLN A 1 221 ? -10.837 7.492 4.669 1.00 79.62 221 GLN A N 1
ATOM 1774 C CA . GLN A 1 221 ? -12.079 8.243 4.873 1.00 79.62 221 GLN A CA 1
ATOM 1775 C C . GLN A 1 221 ? -13.273 7.492 4.278 1.00 79.62 221 GLN A C 1
ATOM 1777 O O . GLN A 1 221 ? -14.218 7.205 5.008 1.00 79.62 221 GLN A O 1
ATOM 1782 N N . GLU A 1 222 ? -13.182 7.046 3.019 1.00 76.38 222 GLU A N 1
ATOM 1783 C CA . GLU A 1 222 ? -14.222 6.214 2.385 1.00 76.38 222 GLU A CA 1
ATOM 1784 C C . GLU A 1 222 ? -14.542 4.959 3.208 1.00 76.38 222 GLU A C 1
ATOM 1786 O O . GLU A 1 222 ? -15.698 4.561 3.356 1.00 76.38 222 GLU A O 1
ATOM 1791 N N . MET A 1 223 ? -13.511 4.334 3.773 1.00 81.06 223 MET A N 1
ATOM 1792 C CA . MET A 1 223 ? -13.648 3.126 4.574 1.00 81.06 223 MET A CA 1
ATOM 1793 C C . MET A 1 223 ? -14.390 3.385 5.888 1.00 81.06 223 MET A C 1
ATOM 1795 O O . MET A 1 223 ? -15.234 2.580 6.277 1.00 81.06 223 MET A O 1
ATOM 1799 N N . VAL A 1 224 ? -14.132 4.512 6.560 1.00 83.56 224 VAL A N 1
ATOM 1800 C CA . VAL A 1 224 ? -14.879 4.903 7.769 1.00 83.56 224 VAL A CA 1
ATOM 1801 C C . VAL A 1 224 ? -16.376 5.016 7.463 1.00 83.56 224 VAL A C 1
ATOM 1803 O O . VAL A 1 224 ? -17.200 4.519 8.233 1.00 83.56 224 VAL A O 1
ATOM 1806 N N . VAL A 1 225 ? -16.734 5.588 6.314 1.00 80.94 225 VAL A N 1
ATOM 1807 C CA . VAL A 1 225 ? -18.129 5.714 5.857 1.00 80.94 225 VAL A CA 1
ATOM 1808 C C . VAL A 1 225 ? -18.758 4.352 5.592 1.00 80.94 225 VAL A C 1
ATOM 1810 O O . VAL A 1 225 ? -19.870 4.069 6.038 1.00 80.94 225 VAL A O 1
ATOM 1813 N N . GLN A 1 226 ? -18.034 3.465 4.911 1.00 79.62 226 GLN A N 1
ATOM 1814 C CA . GLN A 1 226 ? -18.506 2.106 4.634 1.00 79.62 226 GLN A CA 1
ATOM 1815 C C . GLN A 1 226 ? -18.734 1.299 5.921 1.00 79.62 226 GLN A C 1
ATOM 1817 O O . GLN A 1 226 ? -19.709 0.543 6.007 1.00 79.62 226 GLN A O 1
ATOM 1822 N N . ILE A 1 227 ? -17.899 1.506 6.945 1.00 82.62 227 ILE A N 1
ATOM 1823 C CA . ILE A 1 227 ? -18.073 0.888 8.266 1.00 82.62 227 ILE A CA 1
ATOM 1824 C C . ILE A 1 227 ? -19.347 1.401 8.950 1.00 82.62 227 ILE A C 1
ATOM 1826 O O . ILE A 1 227 ? -20.104 0.588 9.486 1.00 82.62 227 ILE A O 1
ATOM 1830 N N . HIS A 1 228 ? -19.638 2.705 8.875 1.00 82.06 228 HIS A N 1
ATOM 1831 C CA . HIS A 1 228 ? -20.896 3.278 9.386 1.00 82.06 228 HIS A CA 1
ATOM 1832 C C . HIS A 1 228 ? -22.136 2.717 8.679 1.00 82.06 228 HIS A C 1
ATOM 1834 O O . HIS A 1 228 ? -23.158 2.484 9.319 1.00 82.06 228 HIS A O 1
ATOM 1840 N N . HIS A 1 229 ? -22.034 2.397 7.387 1.00 77.88 229 HIS A N 1
ATOM 1841 C CA . HIS A 1 229 ? -23.089 1.704 6.635 1.00 77.88 229 HIS A CA 1
ATOM 1842 C C . HIS A 1 229 ? -23.200 0.193 6.935 1.00 77.88 229 HIS A C 1
ATOM 1844 O O . HIS A 1 229 ? -23.935 -0.524 6.253 1.00 77.88 229 HIS A O 1
ATOM 1850 N N . GLY A 1 230 ? -22.497 -0.312 7.955 1.00 79.12 230 GLY A N 1
ATOM 1851 C CA . GLY A 1 230 ? -22.600 -1.696 8.424 1.00 79.12 230 GLY A CA 1
ATOM 1852 C C . GLY A 1 230 ? -21.661 -2.683 7.726 1.00 79.12 230 GLY A C 1
ATOM 1853 O O . GLY A 1 230 ? -21.778 -3.894 7.936 1.00 79.12 230 GLY A O 1
ATOM 1854 N N . GLN A 1 231 ? -20.708 -2.213 6.912 1.00 77.06 231 GLN A N 1
ATOM 1855 C CA . GLN A 1 231 ? -19.688 -3.078 6.318 1.00 77.06 231 GLN A CA 1
ATOM 1856 C C . GLN A 1 231 ? -18.491 -3.214 7.268 1.00 77.06 231 GLN A C 1
ATOM 1858 O O . GLN A 1 231 ? -17.592 -2.388 7.291 1.00 77.06 231 GLN A O 1
ATOM 1863 N N . THR A 1 232 ? -18.443 -4.286 8.059 1.00 77.50 232 THR A N 1
ATOM 1864 C CA . THR A 1 232 ? -17.430 -4.460 9.126 1.00 77.50 232 THR A CA 1
ATOM 1865 C C . THR A 1 232 ? -16.364 -5.518 8.814 1.00 77.50 232 THR A C 1
ATOM 1867 O O . THR A 1 232 ? -15.649 -5.993 9.694 1.00 77.50 232 THR A O 1
ATOM 1870 N N . CYS A 1 233 ? -16.249 -5.951 7.554 1.00 82.00 233 CYS A N 1
ATOM 1871 C CA . CYS A 1 233 ? -15.269 -6.964 7.156 1.00 82.00 233 CYS A CA 1
ATOM 1872 C C . CYS A 1 233 ? -13.949 -6.302 6.730 1.00 82.00 233 CYS A C 1
ATOM 1874 O O . CYS A 1 233 ? -13.773 -5.973 5.557 1.00 82.00 233 CYS A O 1
ATOM 1876 N N . TRP A 1 234 ? -13.005 -6.139 7.658 1.00 83.50 234 TRP A N 1
ATOM 1877 C CA . TRP A 1 234 ? -11.650 -5.631 7.389 1.00 83.50 234 TRP A CA 1
ATOM 1878 C C . TRP A 1 234 ? -10.953 -6.315 6.198 1.00 83.50 234 TRP A C 1
ATOM 1880 O O . TRP A 1 234 ? -10.485 -5.641 5.287 1.00 83.50 234 TRP A O 1
ATOM 1890 N N . ALA A 1 235 ? -10.971 -7.650 6.109 1.00 83.56 235 ALA A N 1
ATOM 1891 C CA . ALA A 1 235 ? -10.345 -8.372 4.992 1.00 83.56 235 ALA A CA 1
ATOM 1892 C C . ALA A 1 235 ? -10.939 -8.018 3.607 1.00 83.56 235 ALA A C 1
ATOM 1894 O O . ALA A 1 235 ? -10.244 -8.111 2.596 1.00 83.56 235 ALA A O 1
ATOM 1895 N N . GLN A 1 236 ? -12.216 -7.616 3.546 1.00 83.12 236 GLN A N 1
ATOM 1896 C CA . GLN A 1 236 ? -12.844 -7.146 2.306 1.00 83.12 236 GLN A CA 1
ATOM 1897 C C . GLN A 1 236 ? -12.311 -5.763 1.908 1.00 83.12 236 GLN A C 1
ATOM 1899 O O . GLN A 1 236 ? -11.936 -5.565 0.757 1.00 83.12 236 GLN A O 1
ATOM 1904 N N . HIS A 1 237 ? -12.225 -4.839 2.863 1.00 83.62 237 HIS A N 1
ATOM 1905 C CA . HIS A 1 237 ? -11.664 -3.511 2.617 1.00 83.62 237 HIS A CA 1
ATOM 1906 C C . HIS A 1 237 ? -10.173 -3.583 2.265 1.00 83.62 237 HIS A C 1
ATOM 1908 O O . HIS A 1 237 ? -9.702 -2.816 1.430 1.00 83.62 237 HIS A O 1
ATOM 1914 N N . ALA A 1 238 ? -9.435 -4.537 2.844 1.00 84.88 238 ALA A N 1
ATOM 1915 C CA . ALA A 1 238 ? -8.038 -4.778 2.501 1.00 84.88 238 ALA A CA 1
ATOM 1916 C C . ALA A 1 238 ? -7.881 -5.243 1.045 1.00 84.88 238 ALA A C 1
ATOM 1918 O O . ALA A 1 238 ? -7.075 -4.674 0.316 1.00 84.88 238 ALA A O 1
ATOM 1919 N N . ILE A 1 239 ? -8.657 -6.229 0.573 1.00 78.50 239 ILE A N 1
ATOM 1920 C CA . ILE A 1 239 ? -8.542 -6.668 -0.829 1.00 78.50 239 ILE A CA 1
ATOM 1921 C C . ILE A 1 239 ? -8.992 -5.584 -1.813 1.00 78.50 239 ILE A C 1
ATOM 1923 O O . ILE A 1 239 ? -8.408 -5.445 -2.886 1.00 78.50 239 ILE A O 1
ATOM 1927 N N . GLU A 1 240 ? -10.009 -4.799 -1.461 1.00 78.31 240 GLU A N 1
ATOM 1928 C CA . GLU A 1 240 ? -10.494 -3.704 -2.294 1.00 78.31 240 GLU A CA 1
ATOM 1929 C C . GLU A 1 240 ? -9.419 -2.630 -2.452 1.00 78.31 240 GLU A C 1
ATOM 1931 O O . GLU A 1 240 ? -9.102 -2.238 -3.574 1.00 78.31 240 GLU A O 1
ATOM 1936 N N . LEU A 1 241 ? -8.756 -2.252 -1.358 1.00 76.44 241 LEU A N 1
ATOM 1937 C CA . LEU A 1 241 ? -7.624 -1.337 -1.416 1.00 76.44 241 LEU A CA 1
ATOM 1938 C C . LEU A 1 241 ? -6.446 -1.936 -2.197 1.00 76.44 241 LEU A C 1
ATOM 1940 O O . LEU A 1 241 ? -5.907 -1.295 -3.100 1.00 76.44 241 LEU A O 1
ATOM 1944 N N . PHE A 1 242 ? -6.086 -3.186 -1.904 1.00 75.62 242 PHE A N 1
ATOM 1945 C CA . PHE A 1 242 ? -4.983 -3.904 -2.544 1.00 75.62 242 PHE A CA 1
ATOM 1946 C C . PHE A 1 242 ? -5.150 -4.013 -4.066 1.00 75.62 242 PHE A C 1
ATOM 1948 O O . PHE A 1 242 ? -4.202 -3.802 -4.819 1.00 75.62 242 PHE A O 1
ATOM 1955 N N . THR A 1 243 ? -6.366 -4.301 -4.534 1.00 68.12 243 THR A N 1
ATOM 1956 C CA . THR A 1 243 ? -6.681 -4.432 -5.967 1.00 68.12 243 THR A CA 1
ATOM 1957 C C . THR A 1 243 ? -6.860 -3.086 -6.669 1.00 68.12 243 THR A C 1
ATOM 1959 O O . THR A 1 243 ? -6.622 -2.994 -7.875 1.00 68.12 243 THR A O 1
ATOM 1962 N N . ARG A 1 244 ? -7.221 -2.022 -5.938 1.00 67.12 244 ARG A N 1
ATOM 1963 C CA . ARG A 1 244 ? -7.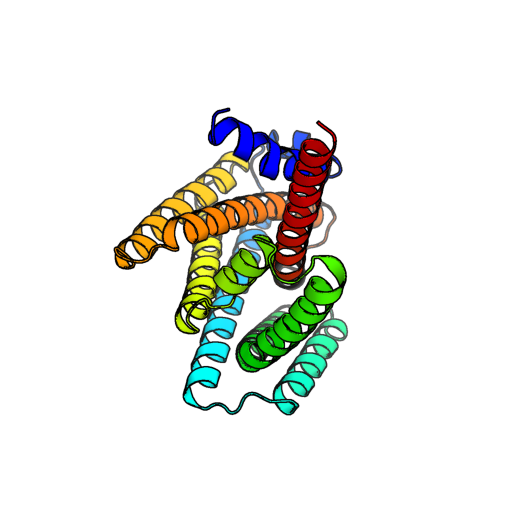345 -0.664 -6.490 1.00 67.12 244 ARG A CA 1
ATOM 1964 C C . ARG A 1 244 ? -5.997 0.044 -6.684 1.00 67.12 244 ARG A C 1
ATOM 1966 O O . ARG A 1 244 ? -5.900 0.867 -7.591 1.00 67.12 244 ARG A O 1
ATOM 1973 N N . ILE A 1 245 ? -4.948 -0.291 -5.923 1.00 62.53 245 ILE A N 1
ATOM 1974 C CA . ILE A 1 245 ? -3.621 0.362 -6.023 1.00 62.53 245 ILE A CA 1
ATOM 1975 C C . ILE A 1 245 ? -3.010 0.291 -7.444 1.00 62.53 245 ILE A C 1
ATOM 1977 O O . ILE A 1 245 ? -2.637 1.342 -7.976 1.00 62.53 245 ILE A O 1
ATOM 1981 N N . PRO A 1 246 ? -2.941 -0.877 -8.122 1.00 55.16 246 PRO A N 1
ATOM 1982 C CA . PRO A 1 246 ? -2.405 -0.958 -9.484 1.00 55.16 246 PRO A CA 1
ATOM 1983 C C . PRO A 1 246 ? -3.264 -0.202 -10.506 1.00 55.16 246 PRO A C 1
ATOM 1985 O O . PRO A 1 246 ? -2.736 0.479 -11.383 1.00 55.16 246 PRO A O 1
ATOM 1988 N N . ALA A 1 247 ? -4.594 -0.284 -10.377 1.00 46.22 247 ALA A N 1
ATOM 1989 C CA . ALA A 1 247 ? -5.530 0.410 -11.261 1.00 46.22 247 ALA A CA 1
ATOM 1990 C C . ALA A 1 247 ? -5.405 1.936 -11.133 1.00 46.22 247 ALA A C 1
ATOM 1992 O O . ALA A 1 247 ? -5.421 2.643 -12.140 1.00 46.22 247 ALA A O 1
ATOM 1993 N N . PHE A 1 248 ? -5.215 2.438 -9.912 1.00 50.44 248 PHE A N 1
ATOM 1994 C CA . PHE A 1 248 ? -4.977 3.850 -9.633 1.00 50.44 248 PHE A CA 1
ATOM 1995 C C . PHE A 1 248 ? -3.648 4.345 -10.217 1.00 50.44 248 PHE A C 1
ATOM 1997 O O . PHE A 1 248 ? -3.635 5.379 -10.886 1.00 50.44 248 PHE A O 1
ATOM 2004 N N . LEU A 1 249 ? -2.553 3.590 -10.054 1.00 44.38 249 LEU A N 1
ATOM 2005 C CA . LEU A 1 249 ? -1.253 3.917 -10.656 1.00 44.38 249 LEU A CA 1
ATOM 2006 C C . LEU A 1 249 ? -1.346 4.017 -12.186 1.00 44.38 249 LEU A C 1
ATOM 2008 O O . LEU A 1 249 ? -0.911 5.011 -12.767 1.00 44.38 249 LEU A O 1
ATOM 2012 N N . VAL A 1 250 ? -1.992 3.046 -12.838 1.00 47.00 250 VAL A N 1
ATOM 2013 C CA . VAL A 1 250 ? -2.219 3.070 -14.294 1.00 47.00 250 VAL A CA 1
ATOM 2014 C C . VAL A 1 250 ? -3.104 4.252 -14.702 1.00 47.00 250 VAL A C 1
ATOM 2016 O O . VAL A 1 250 ? -2.829 4.912 -15.706 1.00 47.00 250 VAL A O 1
ATOM 2019 N N . HIS A 1 251 ? -4.147 4.563 -13.929 1.00 45.88 251 HIS A N 1
ATOM 2020 C CA . HIS A 1 251 ? -5.054 5.670 -14.231 1.00 45.88 251 HIS A CA 1
ATOM 2021 C C . HIS A 1 251 ? -4.368 7.036 -14.096 1.00 45.88 251 HIS A C 1
ATOM 2023 O O . HIS A 1 251 ? -4.530 7.885 -14.976 1.00 45.88 251 HIS A O 1
ATOM 2029 N N . ILE A 1 252 ? -3.548 7.236 -13.056 1.00 43.34 252 ILE A N 1
ATOM 2030 C CA . ILE A 1 252 ? -2.731 8.446 -12.888 1.00 43.34 252 ILE A CA 1
ATOM 2031 C C . ILE A 1 252 ? -1.767 8.594 -14.059 1.00 43.34 252 ILE A C 1
ATOM 2033 O O . ILE A 1 252 ? -1.779 9.635 -14.717 1.00 43.34 252 ILE A O 1
ATOM 2037 N N . VAL A 1 253 ? -0.994 7.554 -14.374 1.00 42.94 253 VAL A N 1
ATOM 2038 C CA . VAL A 1 253 ? -0.024 7.590 -15.477 1.00 42.94 253 VAL A CA 1
ATOM 2039 C C . VAL A 1 253 ? -0.726 7.906 -16.801 1.00 42.94 253 VAL A C 1
ATOM 2041 O O . VAL A 1 253 ? -0.338 8.836 -17.506 1.00 42.94 253 VAL A O 1
ATOM 2044 N N . CYS A 1 254 ? -1.842 7.240 -17.106 1.00 41.09 254 CYS A N 1
ATOM 2045 C CA . CYS A 1 254 ? -2.609 7.493 -18.327 1.00 41.09 254 CYS A CA 1
ATOM 2046 C C . CYS A 1 254 ? -3.220 8.911 -18.368 1.00 41.09 254 CYS A C 1
ATOM 2048 O O . CYS A 1 254 ? -3.289 9.543 -19.428 1.00 41.09 254 CYS A O 1
ATOM 2050 N N . SER A 1 255 ? -3.639 9.450 -17.218 1.00 38.50 255 SER A N 1
ATOM 2051 C CA . SER A 1 255 ? -4.179 10.811 -17.113 1.00 38.50 255 SER A CA 1
ATOM 2052 C C . SER A 1 255 ? -3.122 11.894 -17.365 1.00 38.50 255 SER A C 1
ATOM 2054 O O . SER A 1 255 ? -3.422 12.897 -18.020 1.00 38.50 255 SER A O 1
ATOM 2056 N N . LEU A 1 256 ? -1.881 11.663 -16.919 1.00 37.19 256 LEU A N 1
ATOM 2057 C CA . LEU A 1 256 ? -0.738 12.543 -17.165 1.00 37.19 256 LEU A CA 1
ATOM 2058 C C . LEU A 1 256 ? -0.369 12.543 -18.654 1.00 37.19 256 LEU A C 1
ATOM 2060 O O . LEU A 1 256 ? -0.233 13.609 -19.254 1.00 37.19 256 LEU A O 1
ATOM 2064 N N . ILE A 1 257 ? -0.366 11.365 -19.286 1.00 40.78 257 ILE A N 1
ATOM 2065 C CA . ILE A 1 257 ? -0.112 11.189 -20.727 1.00 40.78 257 ILE A CA 1
ATOM 2066 C C . ILE A 1 257 ? -1.126 11.963 -21.580 1.00 40.78 257 ILE A C 1
ATOM 2068 O O . ILE A 1 257 ? -0.764 12.684 -22.511 1.00 40.78 257 ILE A O 1
ATOM 2072 N N . ARG A 1 258 ? -2.419 11.868 -21.245 1.00 42.19 258 ARG A N 1
ATOM 2073 C CA . ARG A 1 258 ? -3.493 12.575 -21.969 1.00 42.19 258 ARG A CA 1
ATOM 2074 C C . ARG A 1 258 ? -3.454 14.095 -21.800 1.00 42.19 258 ARG A C 1
ATOM 2076 O O . ARG A 1 258 ? -4.074 14.802 -22.599 1.00 42.19 258 ARG A O 1
ATOM 2083 N N . ARG A 1 259 ? -2.811 14.597 -20.744 1.00 43.25 259 ARG A N 1
ATOM 2084 C CA . ARG A 1 259 ? -2.657 16.034 -20.481 1.00 43.25 259 ARG A CA 1
ATOM 2085 C C . ARG A 1 259 ? -1.426 16.607 -21.166 1.00 43.25 259 ARG A C 1
ATOM 2087 O O . ARG A 1 259 ? -1.551 17.669 -21.761 1.00 43.25 259 ARG A O 1
ATOM 2094 N N . GLN A 1 260 ? -0.303 15.892 -21.149 1.00 43.81 260 GLN A N 1
ATOM 2095 C CA . GLN A 1 260 ? 0.909 16.307 -21.857 1.00 43.81 260 GLN A CA 1
ATOM 2096 C C . GLN A 1 260 ? 0.656 16.410 -23.368 1.00 43.81 260 GLN A C 1
ATOM 2098 O O . GLN A 1 260 ? 0.850 17.474 -23.939 1.00 43.81 260 GLN A O 1
ATOM 2103 N N . ARG A 1 261 ? -0.010 15.407 -23.963 1.00 43.62 261 ARG A N 1
ATOM 2104 C CA . ARG A 1 261 ? -0.453 15.453 -25.371 1.00 43.62 261 ARG A CA 1
ATOM 2105 C C . ARG A 1 261 ? -1.335 16.668 -25.705 1.00 43.62 261 ARG A C 1
ATOM 2107 O O . ARG A 1 261 ? -1.279 17.181 -26.814 1.00 43.62 261 ARG A O 1
ATOM 2114 N N . ARG A 1 262 ? -2.185 17.116 -24.772 1.00 41.38 262 ARG A N 1
ATOM 2115 C CA . ARG A 1 262 ? -3.032 18.305 -24.977 1.00 41.38 262 ARG A CA 1
ATOM 2116 C C . ARG A 1 262 ? -2.245 19.611 -24.903 1.00 41.38 262 ARG A C 1
ATOM 2118 O O . ARG A 1 262 ? -2.648 20.551 -25.569 1.00 41.38 262 ARG A O 1
ATOM 2125 N N . ALA A 1 263 ? -1.176 19.657 -24.109 1.00 48.47 263 ALA A N 1
ATOM 2126 C CA . ALA A 1 263 ? -0.282 20.807 -24.030 1.00 48.47 263 ALA A CA 1
ATOM 2127 C C . ALA A 1 263 ? 0.586 20.931 -25.294 1.00 48.47 263 ALA A C 1
ATOM 2129 O O . ALA A 1 263 ? 0.740 22.035 -25.809 1.00 48.47 263 ALA A O 1
ATOM 2130 N N . ASP A 1 264 ? 1.059 19.803 -25.833 1.00 46.78 264 ASP A N 1
ATOM 2131 C CA . ASP A 1 264 ? 1.845 19.770 -27.074 1.00 46.78 264 ASP A CA 1
ATOM 2132 C C . ASP A 1 264 ? 0.986 20.197 -28.282 1.00 46.78 264 ASP A C 1
ATOM 2134 O O . ASP A 1 264 ? 1.355 21.110 -29.011 1.00 46.78 264 ASP A O 1
ATOM 2138 N N . LEU A 1 265 ? -0.247 19.680 -28.398 1.00 53.38 265 LEU A N 1
ATOM 2139 C CA . LEU A 1 265 ? -1.207 20.090 -29.441 1.00 53.38 265 LEU A CA 1
ATOM 2140 C C . LEU A 1 265 ? -1.590 21.577 -29.393 1.00 53.38 265 LEU A C 1
ATOM 2142 O O . LEU A 1 265 ? -1.931 22.154 -30.419 1.00 53.38 265 LEU A O 1
ATOM 2146 N N . THR A 1 266 ? -1.587 22.205 -28.213 1.00 54.72 266 THR A N 1
ATOM 2147 C CA . THR A 1 266 ? -1.805 23.657 -28.109 1.00 54.72 266 THR A CA 1
ATOM 2148 C C . THR A 1 266 ? -0.575 24.474 -28.485 1.00 54.72 266 THR A C 1
ATOM 2150 O O . THR A 1 266 ? -0.736 25.635 -28.836 1.00 54.72 266 THR A O 1
ATOM 2153 N N . ASN A 1 267 ? 0.623 23.892 -28.412 1.00 50.72 267 ASN A N 1
ATOM 2154 C CA . ASN A 1 267 ? 1.873 24.557 -28.773 1.00 50.72 267 ASN A CA 1
ATOM 2155 C C . ASN A 1 267 ? 2.168 24.438 -30.279 1.00 50.72 267 ASN A C 1
ATOM 2157 O O . ASN A 1 267 ? 2.797 25.325 -30.831 1.00 50.72 267 ASN A O 1
ATOM 2161 N N . ASP A 1 268 ? 1.658 23.394 -30.942 1.00 48.69 268 ASP A N 1
ATOM 2162 C CA . ASP A 1 268 ? 1.738 23.224 -32.404 1.00 48.69 268 ASP A CA 1
ATOM 2163 C C . ASP A 1 268 ? 0.689 24.057 -33.180 1.00 48.69 268 ASP A C 1
ATOM 2165 O O . ASP A 1 268 ? 0.739 24.140 -34.406 1.00 48.69 268 ASP A O 1
ATOM 2169 N N . MET A 1 269 ? -0.290 24.654 -32.485 1.00 52.47 269 MET A N 1
ATOM 2170 C CA . MET A 1 269 ? -1.322 25.532 -33.070 1.00 52.47 269 MET A CA 1
ATOM 2171 C C . MET A 1 269 ? -1.060 27.036 -32.842 1.00 52.47 269 MET A C 1
ATOM 2173 O O . MET A 1 269 ? -1.935 27.850 -33.149 1.00 52.47 269 MET A O 1
ATOM 2177 N N . VAL A 1 270 ? 0.106 27.402 -32.299 1.00 49.25 270 VAL A N 1
ATOM 2178 C CA . VAL A 1 270 ? 0.589 28.785 -32.103 1.00 49.25 270 VAL A CA 1
ATOM 2179 C C . VAL A 1 270 ? 1.863 28.977 -32.911 1.00 49.25 270 VAL A C 1
ATOM 2181 O O . VAL A 1 270 ? 1.973 30.039 -33.561 1.00 49.25 270 VAL A O 1
#

Sequence (270 aa):
MSLVGFLHRLLIAPAIRYFRHLSIYDELTDFSPLTPFIQNQLREVYLTLSSALACMALGYELNLHWKIGGFMSVVVFVGMSASFFFTPRWRQGRRFCILMIAAFRLGFCMYLVISYCLHRIDDMIRDRCGGDSMIIRLIDLFFTMDPSNLSNAFIGAGIVFLCFAMASTLTEERGYMYANGVLLSADVLLYWLSSYASNPYKPNVILGFFFFMLYVAAYSQEMVVQIHHGQTCWAQHAIELFTRIPAFLVHIVCSLIRRQRRADLTNDMV

InterPro domains:
  IPR006214 Bax inhibitor 1-related [PTHR23291] (36-253)

Radius of gyration: 19.82 Å; chains: 1; bounding box: 46×52×52 Å

Organism: NCBI:txid153742